Protein AF-A0A0F9GA62-F1 (afdb_monomer_lite)

Radius of gyration: 34.81 Å; chains: 1; bounding box: 95×41×97 Å

Secondary structure (DSSP, 8-state):
-HHHHHHHHHHH--S-EEEEEE-TTS-EEEEEE-GGGGGSS-------TTTTS--SHHHHHHHHHHHHHH-GGGGB-TTS-B-HHHHHHHHT-HHHHHHHHHHHHHHHHHHHHHHHHHTT---PPPTTS-HHHHHHHHHHHHTSTTGGGS-HHHHHHHHHHHHHHHHHHHHHHHHHHHHHHHHHHHHHHHHHHHHHHHTSS---------------------SS-SSSSS--

Structure (mmCIF, N/CA/C/O backbone):
data_AF-A0A0F9GA62-F1
#
_entry.id   AF-A0A0F9GA62-F1
#
loop_
_atom_site.group_PDB
_atom_site.id
_atom_site.type_symbol
_atom_site.label_atom_id
_atom_site.label_alt_id
_atom_site.label_comp_id
_atom_site.label_asym_id
_atom_site.label_entity_id
_atom_site.label_seq_id
_atom_site.pdbx_PDB_ins_code
_atom_site.Cartn_x
_atom_site.Cartn_y
_atom_site.Cartn_z
_atom_site.occupancy
_atom_site.B_iso_or_equiv
_atom_site.auth_seq_id
_atom_site.auth_comp_id
_atom_site.auth_asym_id
_atom_site.auth_atom_id
_atom_site.pdbx_PDB_model_num
ATOM 1 N N . MET A 1 1 ? 14.637 -0.187 -44.058 1.00 55.09 1 MET A N 1
ATOM 2 C CA . MET A 1 1 ? 15.156 -0.672 -42.756 1.00 55.09 1 MET A CA 1
ATOM 3 C C . MET A 1 1 ? 14.456 -1.964 -42.326 1.00 55.09 1 MET A C 1
ATOM 5 O O . MET A 1 1 ? 15.154 -2.907 -41.985 1.00 55.09 1 MET A O 1
ATOM 9 N N . GLN A 1 2 ? 13.126 -2.056 -42.463 1.00 52.62 2 GLN A N 1
ATOM 10 C CA . GLN A 1 2 ? 12.312 -3.247 -42.155 1.00 52.62 2 GLN A CA 1
ATOM 11 C C . GLN A 1 2 ? 12.779 -4.549 -42.841 1.00 52.62 2 GLN A C 1
ATOM 13 O O . GLN A 1 2 ? 12.878 -5.572 -42.173 1.00 52.62 2 GLN A O 1
ATOM 18 N N . GLN A 1 3 ? 13.182 -4.505 -44.120 1.00 61.16 3 GLN A N 1
ATOM 19 C CA . GLN A 1 3 ? 13.661 -5.701 -44.835 1.00 61.16 3 GLN A CA 1
ATOM 20 C C . GLN A 1 3 ? 14.866 -6.374 -44.151 1.00 61.16 3 GLN A C 1
ATOM 22 O O . GLN A 1 3 ? 14.889 -7.585 -43.978 1.00 61.16 3 GLN A O 1
ATOM 27 N N . LYS A 1 4 ? 15.826 -5.579 -43.654 1.00 68.75 4 LYS A N 1
ATOM 28 C CA . LYS A 1 4 ? 17.032 -6.093 -42.981 1.00 68.75 4 LYS A CA 1
ATOM 29 C C . LYS A 1 4 ? 16.730 -6.754 -41.630 1.00 68.75 4 LYS A C 1
ATOM 31 O O . LYS A 1 4 ? 17.504 -7.596 -41.186 1.00 68.75 4 LYS A O 1
ATOM 36 N N . ILE A 1 5 ? 15.647 -6.349 -40.963 1.00 67.75 5 ILE A N 1
ATOM 37 C CA . ILE A 1 5 ? 15.215 -6.935 -39.686 1.00 67.75 5 ILE A CA 1
ATOM 38 C C . ILE A 1 5 ? 14.582 -8.304 -39.942 1.00 67.75 5 ILE A C 1
ATOM 40 O O . ILE A 1 5 ? 14.932 -9.266 -39.265 1.00 67.75 5 ILE A O 1
ATOM 44 N N . LEU A 1 6 ? 13.727 -8.407 -40.965 1.00 68.19 6 LEU A N 1
ATOM 45 C CA . LEU A 1 6 ? 13.125 -9.675 -41.388 1.00 68.19 6 LEU A CA 1
ATOM 46 C C . LEU A 1 6 ? 14.187 -10.679 -41.856 1.00 68.19 6 LEU A C 1
ATOM 48 O O . LEU A 1 6 ? 14.140 -11.846 -41.468 1.00 68.19 6 LEU A O 1
ATOM 52 N N . ASP A 1 7 ? 15.190 -10.214 -42.605 1.00 71.81 7 ASP A N 1
ATOM 53 C CA . ASP A 1 7 ? 16.295 -11.059 -43.069 1.00 71.81 7 ASP A CA 1
ATOM 54 C C . ASP A 1 7 ? 17.120 -11.620 -41.897 1.00 71.81 7 ASP A C 1
ATOM 56 O O . ASP A 1 7 ? 17.468 -12.801 -41.890 1.00 71.81 7 ASP A O 1
ATOM 60 N N . ARG A 1 8 ? 17.386 -10.803 -40.865 1.00 72.38 8 ARG A N 1
ATOM 61 C CA . ARG A 1 8 ? 18.078 -11.252 -39.644 1.00 72.38 8 ARG A CA 1
ATOM 62 C C . ARG A 1 8 ? 17.224 -12.198 -38.808 1.00 72.38 8 ARG A C 1
ATOM 64 O O . ARG A 1 8 ? 17.734 -13.215 -38.355 1.00 72.38 8 ARG A O 1
ATOM 71 N N . ALA A 1 9 ? 15.936 -11.910 -38.631 1.00 66.69 9 ALA A N 1
ATOM 72 C CA . ALA A 1 9 ? 15.033 -12.819 -37.929 1.00 66.69 9 ALA A CA 1
ATOM 73 C C . ALA A 1 9 ? 15.004 -14.199 -38.616 1.00 66.69 9 ALA A C 1
ATOM 75 O O . ALA A 1 9 ? 15.112 -15.230 -37.964 1.00 66.69 9 ALA A O 1
ATOM 76 N N . ASN A 1 10 ? 14.994 -14.242 -39.948 1.00 67.62 10 ASN A N 1
ATOM 77 C CA . ASN A 1 10 ? 15.067 -15.506 -40.677 1.00 67.62 10 ASN A CA 1
ATOM 78 C C . ASN A 1 10 ? 16.410 -16.246 -40.529 1.00 67.62 10 ASN A C 1
ATOM 80 O O . ASN A 1 10 ? 16.455 -17.465 -40.696 1.00 67.62 10 ASN A O 1
ATOM 84 N N . GLN A 1 11 ? 17.504 -15.529 -40.271 1.00 73.19 11 GLN A N 1
ATOM 85 C CA . GLN A 1 11 ? 18.819 -16.136 -40.086 1.00 73.19 11 GLN A CA 1
ATOM 86 C C . GLN A 1 11 ? 18.960 -16.817 -38.718 1.00 73.19 11 GLN A C 1
ATOM 88 O O . GLN A 1 11 ? 19.665 -17.815 -38.632 1.00 73.19 11 GLN A O 1
ATOM 93 N N . PHE A 1 12 ? 18.309 -16.293 -37.672 1.00 75.81 12 PHE A N 1
ATOM 94 C CA . PHE A 1 12 ? 18.556 -16.715 -36.285 1.00 75.81 12 PHE A CA 1
ATOM 95 C C . PHE A 1 12 ? 17.387 -17.443 -35.601 1.00 75.81 12 PHE A C 1
ATOM 97 O O . PHE A 1 12 ? 17.590 -18.024 -34.539 1.00 75.81 12 PHE A O 1
ATOM 104 N N . PHE A 1 13 ? 16.174 -17.434 -36.164 1.00 70.12 13 PHE A N 1
ATOM 105 C CA . PHE A 1 13 ? 15.044 -18.195 -35.615 1.00 70.12 13 PHE A CA 1
ATOM 106 C C . PHE A 1 13 ? 14.927 -19.569 -36.291 1.00 70.12 13 PHE A C 1
ATOM 108 O O . PHE A 1 13 ? 14.394 -19.686 -37.397 1.00 70.12 13 PHE A O 1
ATOM 115 N N . GLU A 1 14 ? 15.427 -20.606 -35.616 1.00 68.00 14 GLU A N 1
ATOM 116 C CA . GLU A 1 14 ? 15.367 -22.000 -36.086 1.00 68.00 14 GLU A CA 1
ATOM 117 C C . GLU A 1 14 ? 14.162 -22.773 -35.520 1.00 68.00 14 GLU A C 1
ATOM 119 O O . GLU A 1 14 ? 13.578 -23.588 -36.234 1.00 68.00 14 GLU A O 1
ATOM 124 N N . ASP A 1 15 ? 13.732 -22.451 -34.297 1.00 76.31 15 ASP A N 1
ATOM 125 C CA . ASP A 1 15 ? 12.678 -23.180 -33.583 1.00 76.31 15 ASP A CA 1
ATOM 126 C C . ASP A 1 15 ? 11.282 -22.553 -33.734 1.00 76.31 15 ASP A C 1
ATOM 128 O O . ASP A 1 15 ? 11.120 -21.328 -33.784 1.00 76.31 15 ASP A O 1
ATOM 132 N N . GLU A 1 16 ? 10.250 -23.403 -33.754 1.00 75.94 16 GLU A N 1
ATOM 133 C CA . GLU A 1 16 ? 8.849 -22.969 -33.702 1.00 75.94 16 GLU A CA 1
ATOM 134 C C . GLU A 1 16 ? 8.532 -22.378 -32.320 1.00 75.94 16 GLU A C 1
ATOM 136 O O . GLU A 1 16 ? 8.860 -22.966 -31.289 1.00 75.94 16 GLU A O 1
ATOM 141 N N . ARG A 1 17 ? 7.874 -21.213 -32.288 1.00 74.94 17 ARG A N 1
ATOM 142 C CA . ARG A 1 17 ? 7.457 -20.564 -31.037 1.00 74.94 17 ARG A CA 1
ATOM 143 C C . ARG A 1 17 ? 5.942 -20.467 -30.969 1.00 74.94 17 ARG A C 1
ATOM 145 O O . ARG A 1 17 ? 5.290 -20.099 -31.945 1.00 74.94 17 ARG A O 1
ATOM 152 N N . LEU A 1 18 ? 5.392 -20.794 -29.806 1.00 74.31 18 LEU A N 1
ATOM 153 C CA . LEU A 1 18 ? 3.994 -20.543 -29.481 1.00 74.31 18 LEU A CA 1
ATOM 154 C C . LEU A 1 18 ? 3.894 -19.131 -28.915 1.00 74.31 18 LEU A C 1
ATOM 156 O O . LEU A 1 18 ? 4.594 -18.805 -27.958 1.00 74.31 18 LEU A O 1
ATOM 160 N N . VAL A 1 19 ? 3.047 -18.303 -29.517 1.00 77.19 19 VAL A N 1
ATOM 161 C CA . VAL A 1 19 ? 2.721 -16.981 -28.984 1.00 77.19 19 VAL A CA 1
ATOM 162 C C . VAL A 1 19 ? 1.241 -16.993 -28.643 1.00 77.19 19 VAL A C 1
ATOM 164 O O . VAL A 1 19 ? 0.405 -17.281 -29.497 1.00 77.19 19 VAL A O 1
ATOM 167 N N . SER A 1 20 ? 0.931 -16.717 -27.381 1.00 73.94 20 SER A N 1
ATOM 168 C CA . SER A 1 20 ? -0.433 -16.489 -26.918 1.00 73.94 20 SER A CA 1
ATOM 169 C C . SER A 1 20 ? -0.631 -15.000 -26.697 1.00 73.94 20 SER A C 1
ATOM 171 O O . SER A 1 20 ? 0.191 -14.368 -26.030 1.00 73.94 20 SER A O 1
ATOM 173 N N . PHE A 1 21 ? -1.721 -14.453 -27.206 1.00 80.94 21 PHE A N 1
ATOM 174 C CA . PHE A 1 21 ? -2.145 -13.096 -26.897 1.00 80.94 21 PHE A CA 1
ATOM 175 C C . PHE A 1 21 ? -3.620 -13.108 -26.514 1.00 80.94 21 PHE A C 1
ATOM 177 O O . PHE A 1 21 ? -4.388 -13.981 -26.914 1.00 80.94 21 PHE A O 1
ATOM 184 N N . ILE A 1 22 ? -3.987 -12.153 -25.672 1.00 78.56 22 ILE A N 1
ATOM 185 C CA . ILE A 1 22 ? -5.362 -11.955 -25.235 1.00 78.56 22 ILE A CA 1
ATOM 186 C C . ILE A 1 22 ? -5.935 -10.870 -26.143 1.00 78.56 22 ILE A C 1
ATOM 188 O O . ILE A 1 22 ? -5.422 -9.749 -26.160 1.00 78.56 22 ILE A O 1
ATOM 192 N N . GLY A 1 23 ? -6.929 -11.233 -26.954 1.00 79.00 23 GLY A N 1
ATOM 193 C CA . GLY A 1 23 ? -7.595 -10.307 -27.869 1.00 79.00 23 GLY A CA 1
ATOM 194 C C . GLY A 1 23 ? -8.460 -9.273 -27.139 1.00 79.00 23 GLY A C 1
ATOM 195 O O . GLY A 1 23 ? -8.685 -9.358 -25.934 1.00 79.00 23 GLY A O 1
ATOM 196 N N . GLU A 1 24 ? -8.997 -8.302 -27.881 1.00 71.25 24 GLU A N 1
ATOM 197 C CA . GLU A 1 24 ? -9.865 -7.232 -27.348 1.00 71.25 24 GLU A CA 1
ATOM 198 C C . GLU A 1 24 ? -11.155 -7.776 -26.696 1.00 71.25 24 GLU A C 1
ATOM 200 O O . GLU A 1 24 ? -11.724 -7.156 -25.802 1.00 71.25 24 GLU A O 1
ATOM 205 N N . THR A 1 25 ? -11.583 -8.978 -27.089 1.00 77.75 25 THR A N 1
ATOM 206 C CA . THR A 1 25 ? -12.715 -9.721 -26.509 1.00 77.75 25 THR A CA 1
ATOM 207 C C . THR A 1 25 ? -12.334 -10.583 -25.302 1.00 77.75 25 THR A C 1
ATOM 209 O O . THR A 1 25 ? -13.176 -11.317 -24.788 1.00 77.75 25 THR A O 1
ATOM 212 N N . ASN A 1 26 ? -11.087 -10.498 -24.829 1.00 77.31 26 ASN A N 1
ATOM 213 C CA . ASN A 1 26 ? -10.528 -11.335 -23.767 1.00 77.31 26 ASN A CA 1
ATOM 214 C C . ASN A 1 26 ? -10.475 -12.839 -24.118 1.00 77.31 26 ASN A C 1
ATOM 216 O O . ASN A 1 26 ? -10.351 -13.691 -23.238 1.00 77.31 26 ASN A O 1
ATOM 220 N N . GLU A 1 27 ? -10.569 -13.177 -25.407 1.00 77.50 27 GLU A N 1
ATOM 221 C CA . GLU A 1 27 ? -10.380 -14.540 -25.897 1.00 77.50 27 GLU A CA 1
ATOM 222 C C . GLU A 1 27 ? -8.881 -14.838 -26.045 1.00 77.50 27 GLU A C 1
ATOM 224 O O . GLU A 1 27 ? -8.105 -14.017 -26.545 1.00 77.50 27 GLU A O 1
ATOM 229 N N . LEU A 1 28 ? -8.465 -16.014 -25.566 1.00 68.56 28 LEU A N 1
ATOM 230 C CA . LEU A 1 28 ? -7.084 -16.471 -25.669 1.00 68.56 28 LEU A CA 1
ATOM 231 C C . LEU A 1 28 ? -6.842 -17.018 -27.078 1.00 68.56 28 LEU A C 1
ATOM 233 O O . LEU A 1 28 ? -7.281 -18.121 -27.410 1.00 68.56 28 LEU A O 1
ATOM 237 N N . GLU A 1 29 ? -6.099 -16.271 -27.884 1.00 77.12 29 GLU A N 1
ATOM 238 C CA . GLU A 1 29 ? -5.670 -16.712 -29.205 1.00 77.12 29 GLU A CA 1
ATOM 239 C C . GLU A 1 29 ? -4.246 -17.267 -29.122 1.00 77.12 29 GLU A C 1
ATOM 241 O O . GLU A 1 29 ? -3.319 -16.615 -28.634 1.00 77.12 29 GLU A O 1
ATOM 246 N N . ILE A 1 30 ? -4.069 -18.509 -29.582 1.00 80.75 30 ILE A N 1
ATOM 247 C CA . ILE A 1 30 ? -2.768 -19.182 -29.628 1.00 80.75 30 ILE A CA 1
ATOM 248 C C . ILE A 1 30 ? -2.381 -19.341 -31.092 1.00 80.75 30 ILE A C 1
ATOM 250 O O . ILE A 1 30 ? -2.995 -20.122 -31.822 1.00 80.75 30 ILE A O 1
ATOM 254 N N . GLU A 1 31 ? -1.331 -18.641 -31.517 1.00 78.38 31 GLU A N 1
ATOM 255 C CA . GLU A 1 31 ? -0.785 -18.795 -32.860 1.00 78.38 31 GLU A CA 1
ATOM 256 C C . GLU A 1 31 ? 0.588 -19.478 -32.825 1.00 78.38 31 GLU A C 1
ATOM 258 O O . GLU A 1 31 ? 1.502 -19.105 -32.085 1.00 78.38 31 GLU A O 1
ATOM 263 N N . VAL A 1 32 ? 0.741 -20.505 -33.668 1.00 77.00 32 VAL A N 1
ATOM 264 C CA . VAL A 1 32 ? 2.032 -21.159 -33.898 1.00 77.00 32 VAL A CA 1
ATOM 265 C C . VAL A 1 32 ? 2.824 -20.336 -34.905 1.00 77.00 32 VAL A C 1
ATOM 267 O O . VAL A 1 32 ? 2.475 -20.257 -36.092 1.00 77.00 32 VAL A O 1
ATOM 270 N N . PHE A 1 33 ? 3.921 -19.753 -34.440 1.00 72.38 33 PHE A N 1
ATOM 271 C CA . PHE A 1 33 ? 4.816 -18.965 -35.265 1.00 72.38 33 PHE A CA 1
ATOM 272 C C . PHE A 1 33 ? 5.815 -19.885 -35.977 1.00 72.38 33 PHE A C 1
ATOM 274 O O . PHE A 1 33 ? 6.754 -20.404 -35.371 1.00 72.38 33 PHE A O 1
ATOM 281 N N . LYS A 1 34 ? 5.598 -20.105 -37.282 1.00 71.50 34 LYS A N 1
ATOM 282 C CA . LYS A 1 34 ? 6.489 -20.895 -38.150 1.00 71.50 34 LYS A CA 1
ATOM 283 C C . LYS A 1 34 ? 7.287 -19.992 -39.087 1.00 71.50 34 LYS A C 1
ATOM 285 O O . LYS A 1 34 ? 6.730 -19.068 -39.680 1.00 71.50 34 LYS A O 1
ATOM 290 N N . ARG A 1 35 ? 8.555 -20.345 -39.329 1.00 65.94 35 ARG A N 1
ATOM 291 C CA . ARG A 1 35 ? 9.503 -19.633 -40.214 1.00 65.94 35 ARG A CA 1
ATOM 292 C C . ARG A 1 35 ? 8.918 -19.236 -41.579 1.00 65.94 35 ARG A C 1
ATOM 294 O O . ARG A 1 35 ? 9.149 -18.131 -42.056 1.00 65.94 35 ARG A O 1
ATOM 301 N N . GLY A 1 36 ? 8.117 -20.108 -42.196 1.00 64.00 36 GLY A N 1
ATOM 302 C CA . GLY A 1 36 ? 7.519 -19.864 -43.517 1.00 64.00 36 GLY A CA 1
ATOM 303 C C . GLY A 1 36 ? 6.422 -18.790 -43.557 1.00 64.00 36 GLY A C 1
ATOM 304 O O . GLY A 1 36 ? 6.143 -18.257 -44.630 1.00 64.00 36 GLY A O 1
ATOM 305 N N . LYS A 1 37 ? 5.808 -18.436 -42.417 1.00 62.59 37 LYS A N 1
ATOM 306 C CA . LYS A 1 37 ? 4.756 -17.403 -42.360 1.00 62.59 37 LYS A CA 1
ATOM 307 C C . LYS A 1 37 ? 5.311 -15.973 -42.412 1.00 62.59 37 LYS A C 1
ATOM 309 O O . LYS A 1 37 ? 4.599 -15.081 -42.863 1.00 62.59 37 LYS A O 1
ATOM 314 N N . LEU A 1 38 ? 6.583 -15.764 -42.047 1.00 61.31 38 LEU A N 1
ATOM 315 C CA . LEU A 1 38 ? 7.251 -14.450 -42.074 1.00 61.31 38 LEU A CA 1
ATOM 316 C C . LEU A 1 38 ? 7.269 -13.804 -43.472 1.00 61.31 38 LEU A C 1
ATOM 318 O O . LEU A 1 38 ? 7.256 -12.583 -43.595 1.00 61.31 38 LEU A O 1
ATOM 322 N N . PHE A 1 39 ? 7.273 -14.622 -44.527 1.00 56.38 39 PHE A N 1
ATOM 323 C CA . PHE A 1 39 ? 7.465 -14.186 -45.913 1.00 56.38 39 PHE A CA 1
ATOM 324 C C . PHE A 1 39 ? 6.170 -13.986 -46.705 1.00 56.38 39 PHE A C 1
ATOM 326 O O . PHE A 1 39 ? 6.224 -13.576 -47.862 1.00 56.38 39 PHE A O 1
ATOM 333 N N . GLN A 1 40 ? 4.992 -14.221 -46.117 1.00 59.25 40 GLN A N 1
ATOM 334 C CA . GLN A 1 40 ? 3.714 -14.092 -46.834 1.00 59.25 40 GLN A CA 1
ATOM 335 C C . GLN A 1 40 ? 3.254 -12.637 -47.036 1.00 59.25 40 GLN A C 1
ATOM 337 O O . GLN A 1 40 ? 2.063 -12.398 -47.201 1.00 59.25 40 GLN A O 1
ATOM 342 N N . ASN A 1 41 ? 4.170 -11.660 -47.020 1.00 54.41 41 ASN A N 1
ATOM 343 C CA . ASN A 1 41 ? 3.904 -10.235 -47.266 1.00 54.41 41 ASN A CA 1
ATOM 344 C C . ASN A 1 41 ? 2.747 -9.645 -46.424 1.00 54.41 41 ASN A C 1
ATOM 346 O O . ASN A 1 41 ? 2.097 -8.685 -46.827 1.00 54.41 41 ASN A O 1
ATOM 350 N N . ARG A 1 42 ? 2.466 -10.259 -45.268 1.00 56.44 42 ARG A N 1
ATOM 351 C CA . ARG A 1 42 ? 1.378 -9.907 -44.340 1.00 56.44 42 ARG A CA 1
ATOM 352 C C . ARG A 1 42 ? 1.890 -9.364 -43.007 1.00 56.44 42 ARG A C 1
ATOM 354 O O . ARG A 1 42 ? 1.097 -9.112 -42.109 1.00 56.44 42 ARG A O 1
ATOM 361 N N . LEU A 1 43 ? 3.205 -9.211 -42.860 1.00 58.91 43 LEU A N 1
ATOM 362 C CA . LEU A 1 43 ? 3.811 -8.762 -41.614 1.00 58.91 43 LEU A CA 1
ATOM 363 C C . LEU A 1 43 ? 4.002 -7.246 -41.663 1.00 58.91 43 LEU A C 1
ATOM 365 O O . LEU A 1 43 ? 4.985 -6.740 -42.202 1.00 58.91 43 LEU A O 1
ATOM 369 N N . ASN A 1 44 ? 3.028 -6.521 -41.118 1.00 61.66 44 ASN A N 1
ATOM 370 C CA . ASN A 1 44 ? 3.156 -5.088 -40.900 1.00 61.66 44 ASN A CA 1
ATOM 371 C C . ASN A 1 44 ? 4.028 -4.866 -39.663 1.00 61.66 44 ASN A C 1
ATOM 373 O O . ASN A 1 44 ? 3.590 -5.055 -38.532 1.00 61.66 44 ASN A O 1
ATOM 377 N N . VAL A 1 45 ? 5.287 -4.488 -39.882 1.00 64.75 45 VAL A N 1
ATOM 378 C CA . VAL A 1 45 ? 6.187 -4.089 -38.797 1.00 64.75 45 VAL A CA 1
ATOM 379 C C . VAL A 1 45 ? 5.883 -2.639 -38.437 1.00 64.75 45 VAL A C 1
ATOM 381 O O . VAL A 1 45 ? 6.363 -1.715 -39.101 1.00 64.75 45 VAL A O 1
ATOM 384 N N . TYR A 1 46 ? 5.097 -2.443 -37.384 1.00 65.62 46 TYR A N 1
ATOM 385 C CA . TYR A 1 46 ? 4.927 -1.136 -36.763 1.00 65.62 46 TYR A CA 1
ATOM 386 C C . TYR A 1 46 ? 6.105 -0.889 -35.824 1.00 65.62 46 TYR A C 1
ATOM 388 O O . TYR A 1 46 ? 6.320 -1.620 -34.860 1.00 65.62 46 TYR A O 1
ATOM 396 N N . VAL A 1 47 ? 6.909 0.127 -36.131 1.00 66.62 47 VAL A N 1
ATOM 397 C CA . VAL A 1 47 ? 7.927 0.601 -35.193 1.00 66.62 47 VAL A CA 1
ATOM 398 C C . VAL A 1 47 ? 7.209 1.515 -34.213 1.00 66.62 47 VAL A C 1
ATOM 400 O O . VAL A 1 47 ? 6.778 2.601 -34.587 1.00 66.62 47 VAL A O 1
ATOM 403 N N . HIS A 1 48 ? 7.046 1.061 -32.976 1.00 67.69 48 HIS A N 1
ATOM 404 C CA . HIS A 1 48 ? 6.557 1.920 -31.906 1.00 67.69 48 HIS A CA 1
ATOM 405 C C . HIS A 1 48 ? 7.649 2.933 -31.547 1.00 67.69 48 HIS A C 1
ATOM 407 O O . HIS A 1 48 ? 8.812 2.557 -31.393 1.00 67.69 48 HIS A O 1
ATOM 413 N N . GLU A 1 49 ? 7.282 4.205 -31.383 1.00 63.81 49 GLU A N 1
ATOM 414 C CA . GLU A 1 49 ? 8.216 5.313 -31.107 1.00 63.81 49 GLU A CA 1
ATOM 415 C C . GLU A 1 49 ? 8.987 5.173 -29.771 1.00 63.81 49 GLU A C 1
ATOM 417 O O . GLU A 1 49 ? 9.901 5.944 -29.508 1.00 63.81 49 GLU A O 1
ATOM 422 N N . GLY A 1 50 ? 8.702 4.146 -28.958 1.00 59.59 50 GLY A N 1
ATOM 423 C CA . GLY A 1 50 ? 9.475 3.771 -27.764 1.00 59.59 50 GLY A CA 1
ATOM 424 C C . GLY A 1 50 ? 10.485 2.628 -27.957 1.00 59.59 50 GLY A C 1
ATOM 425 O O . GLY A 1 50 ? 11.256 2.338 -27.051 1.00 59.59 50 GLY A O 1
ATOM 426 N N . SER A 1 51 ? 10.525 1.971 -29.123 1.00 57.28 51 SER A N 1
ATOM 427 C CA . SER A 1 51 ? 11.390 0.797 -29.362 1.00 57.28 51 SER A CA 1
ATOM 428 C C . SER A 1 51 ? 12.876 1.141 -29.547 1.00 57.28 51 SER A C 1
ATOM 430 O O . SER A 1 51 ? 13.704 0.238 -29.665 1.00 57.28 51 SER A O 1
ATOM 432 N N . SER A 1 52 ? 13.222 2.428 -29.617 1.00 68.69 52 SER A N 1
ATOM 433 C CA . SER A 1 52 ? 14.605 2.915 -29.639 1.00 68.69 52 SER A CA 1
ATOM 434 C C . SER A 1 52 ? 15.169 3.180 -28.246 1.00 68.69 52 SER A C 1
ATOM 436 O O . SER A 1 52 ? 16.310 3.632 -28.143 1.00 68.69 52 SER A O 1
ATOM 438 N N . LEU A 1 53 ? 14.381 2.958 -27.188 1.00 74.62 53 LEU A N 1
ATOM 439 C CA . LEU A 1 53 ? 14.888 3.109 -25.836 1.00 74.62 53 LEU A CA 1
ATOM 440 C C . LEU A 1 53 ? 15.965 2.046 -25.575 1.00 74.62 53 LEU A C 1
ATOM 442 O O . LEU A 1 53 ? 15.785 0.877 -25.927 1.00 74.62 53 LEU A O 1
ATOM 446 N N . PRO A 1 54 ? 17.119 2.451 -25.032 1.00 70.56 54 PRO A N 1
ATOM 447 C CA . PRO A 1 54 ? 18.207 1.529 -24.777 1.00 70.56 54 PRO A CA 1
ATOM 448 C C . PRO A 1 54 ? 17.832 0.575 -23.636 1.00 70.56 54 PRO A C 1
ATOM 450 O O . PRO A 1 54 ? 17.630 0.994 -22.508 1.00 70.56 54 PRO A O 1
ATOM 453 N N . ASP A 1 55 ? 17.799 -0.723 -23.931 1.00 74.38 55 ASP A N 1
ATOM 454 C CA . ASP A 1 55 ? 17.380 -1.782 -22.994 1.00 74.38 55 ASP A CA 1
ATOM 455 C C . ASP A 1 55 ? 18.462 -2.152 -21.953 1.00 74.38 55 ASP A C 1
ATOM 457 O O . ASP A 1 55 ? 18.334 -3.095 -21.175 1.00 74.38 55 ASP A O 1
ATOM 461 N N . SER A 1 56 ? 19.595 -1.441 -21.946 1.00 82.88 56 SER A N 1
ATOM 462 C CA . SER A 1 56 ? 20.669 -1.712 -20.993 1.00 82.88 56 SER A CA 1
ATOM 463 C C . SER A 1 56 ? 20.402 -1.017 -19.661 1.00 82.88 56 SER A C 1
ATOM 465 O O . SER A 1 56 ? 19.992 0.141 -19.612 1.00 82.88 56 SER A O 1
ATOM 467 N N . ASN A 1 57 ? 20.714 -1.702 -18.558 1.00 77.00 57 ASN A N 1
ATOM 468 C CA . ASN A 1 57 ? 20.541 -1.151 -17.210 1.00 77.00 57 ASN A CA 1
ATOM 469 C C . ASN A 1 57 ? 21.274 0.198 -17.046 1.00 77.00 57 ASN A C 1
ATOM 471 O O . ASN A 1 57 ? 20.702 1.171 -16.565 1.00 77.00 57 ASN A O 1
ATOM 475 N N . ALA A 1 58 ? 22.499 0.303 -17.572 1.00 80.25 58 ALA A N 1
ATOM 476 C CA . ALA A 1 58 ? 23.272 1.544 -17.545 1.00 80.25 58 ALA A CA 1
ATOM 477 C C . ALA A 1 58 ? 22.579 2.708 -18.277 1.00 80.25 58 ALA A C 1
ATOM 479 O O . ALA A 1 58 ? 22.623 3.846 -17.812 1.00 80.25 58 ALA A O 1
ATOM 480 N N . ALA A 1 59 ? 21.925 2.440 -19.408 1.00 83.25 59 ALA A N 1
ATOM 481 C CA . ALA A 1 59 ? 21.221 3.478 -20.146 1.00 83.25 59 ALA A CA 1
ATOM 482 C C . ALA A 1 59 ? 19.884 3.853 -19.489 1.00 83.25 59 ALA A C 1
ATOM 484 O O . ALA A 1 59 ? 19.539 5.033 -19.465 1.00 83.25 59 ALA A O 1
ATOM 485 N N . ASN A 1 60 ? 19.194 2.890 -18.869 1.00 82.69 60 ASN A N 1
ATOM 486 C CA . ASN A 1 60 ? 18.025 3.154 -18.026 1.00 82.69 60 ASN A CA 1
ATOM 487 C C . ASN A 1 60 ? 18.386 4.028 -16.812 1.00 82.69 60 ASN A C 1
ATOM 489 O O . ASN A 1 60 ? 17.652 4.959 -16.488 1.00 82.69 60 ASN A O 1
ATOM 493 N N . MET A 1 61 ? 19.544 3.795 -16.181 1.00 84.38 61 MET A N 1
ATOM 494 C CA . MET A 1 61 ? 20.050 4.654 -15.103 1.00 84.38 61 MET A CA 1
ATOM 495 C C . MET A 1 61 ? 20.323 6.079 -15.583 1.00 84.38 61 MET A C 1
ATOM 497 O O . MET A 1 61 ? 19.935 7.032 -14.910 1.00 84.38 61 MET A O 1
ATOM 501 N N . GLN A 1 62 ? 20.960 6.240 -16.745 1.00 87.69 62 GLN A N 1
ATOM 502 C CA . GLN A 1 62 ? 21.222 7.568 -17.298 1.00 87.69 62 GLN A CA 1
ATOM 503 C C . GLN A 1 62 ? 19.918 8.305 -17.623 1.00 87.69 62 GLN A C 1
ATOM 505 O O . GLN A 1 62 ? 19.745 9.450 -17.220 1.00 87.69 62 GLN A O 1
ATOM 510 N N . MET A 1 63 ? 18.972 7.621 -18.268 1.00 85.88 63 MET A N 1
ATOM 511 C CA . MET A 1 63 ? 17.652 8.169 -18.578 1.00 85.88 63 MET A CA 1
ATOM 512 C C . MET A 1 63 ? 16.894 8.577 -17.309 1.00 85.88 63 MET A C 1
ATOM 514 O O . MET A 1 63 ? 16.259 9.629 -17.276 1.00 85.88 63 MET A O 1
ATOM 518 N N . LEU A 1 64 ? 16.990 7.784 -16.238 1.00 85.12 64 LEU A N 1
ATOM 519 C CA . LEU A 1 64 ? 16.431 8.154 -14.943 1.00 85.12 64 LEU A CA 1
ATOM 520 C C . LEU A 1 64 ? 17.089 9.422 -14.383 1.00 85.12 64 LEU A C 1
ATOM 522 O O . LEU A 1 64 ? 16.369 10.298 -13.909 1.00 85.12 64 LEU A O 1
ATOM 526 N N . PHE A 1 65 ? 18.421 9.535 -14.412 1.00 89.12 65 PHE A N 1
ATOM 527 C CA . PHE A 1 65 ? 19.103 10.745 -13.944 1.00 89.12 65 PHE A CA 1
ATOM 528 C C . PHE A 1 65 ? 18.672 11.977 -14.739 1.00 89.12 65 PHE A C 1
ATOM 530 O O . 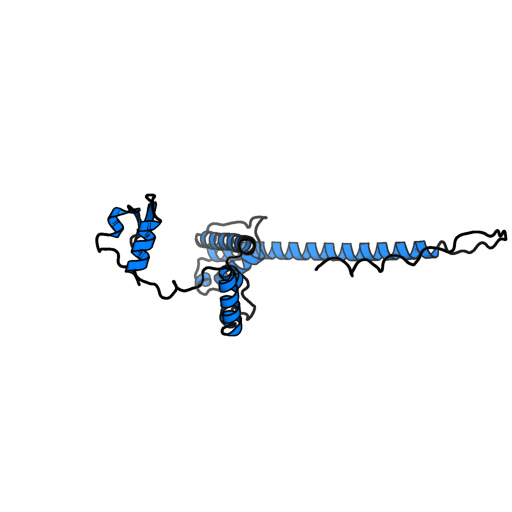PHE A 1 65 ? 18.387 13.013 -14.136 1.00 89.12 65 PHE A O 1
ATOM 537 N N . ASP A 1 66 ? 18.528 11.839 -16.056 1.00 89.50 66 ASP A N 1
ATOM 538 C CA . ASP A 1 66 ? 18.024 12.905 -16.916 1.00 89.50 66 ASP A CA 1
ATOM 539 C C . ASP A 1 66 ? 16.590 13.291 -16.502 1.00 89.50 66 ASP A C 1
ATOM 541 O O . ASP A 1 66 ? 16.283 14.469 -16.315 1.00 89.50 66 ASP A O 1
ATOM 545 N N . PHE A 1 67 ? 15.705 12.321 -16.247 1.00 87.88 67 PHE A N 1
ATOM 546 C CA . PHE A 1 67 ? 14.350 12.617 -15.775 1.00 87.88 67 PHE A CA 1
ATOM 547 C C . PHE A 1 67 ? 14.302 13.237 -14.378 1.00 87.88 67 PHE A C 1
ATOM 549 O O . PHE A 1 67 ? 13.497 14.137 -14.147 1.00 87.88 67 PHE A O 1
ATOM 556 N N . LEU A 1 68 ? 15.147 12.794 -13.449 1.00 85.81 68 LEU A N 1
ATOM 557 C CA . LEU A 1 68 ? 15.247 13.392 -12.118 1.00 85.81 68 LEU A CA 1
ATOM 558 C C . LEU A 1 68 ? 15.743 14.840 -12.195 1.00 85.81 68 LEU A C 1
ATOM 560 O O . LEU A 1 68 ? 15.317 15.674 -11.399 1.00 85.81 68 LEU A O 1
ATOM 564 N N . GLN A 1 69 ? 16.604 15.150 -13.166 1.00 90.44 69 GLN A N 1
ATOM 565 C CA . GLN A 1 69 ? 17.107 16.498 -13.394 1.00 90.44 69 GLN A CA 1
ATOM 566 C C . GLN A 1 69 ? 16.061 17.412 -14.050 1.00 90.44 69 GLN A C 1
ATOM 568 O O . GLN A 1 69 ? 15.889 18.551 -13.616 1.00 90.44 69 GLN A O 1
ATOM 573 N N . TYR A 1 70 ? 15.370 16.936 -15.090 1.00 92.31 70 TYR A N 1
ATOM 574 C CA . TYR A 1 70 ? 14.469 17.770 -15.895 1.00 92.31 70 TYR A CA 1
ATOM 575 C C . TYR A 1 70 ? 13.016 17.770 -15.423 1.00 92.31 70 TYR A C 1
ATOM 577 O O . TYR A 1 70 ? 12.303 18.743 -15.663 1.00 92.31 70 TYR A O 1
ATOM 585 N N . ALA A 1 71 ? 12.567 16.703 -14.767 1.00 89.50 71 ALA A N 1
ATOM 586 C CA . ALA A 1 71 ? 11.181 16.519 -14.353 1.00 89.50 71 ALA A CA 1
ATOM 587 C C . ALA A 1 71 ? 11.069 15.868 -12.955 1.00 89.50 71 ALA A C 1
ATOM 589 O O . ALA A 1 71 ? 10.390 14.847 -12.789 1.00 89.50 71 ALA A O 1
ATOM 590 N N . PRO A 1 72 ? 11.679 16.475 -11.915 1.00 86.06 72 PRO A N 1
ATOM 591 C CA . PRO A 1 72 ? 11.676 15.930 -10.556 1.00 86.06 72 PRO A CA 1
ATOM 592 C C . PRO A 1 72 ? 10.263 15.752 -9.983 1.00 86.06 72 PRO A C 1
ATOM 594 O O . PRO A 1 72 ? 10.024 14.823 -9.216 1.00 86.06 72 PRO A O 1
ATOM 597 N N . TRP A 1 73 ? 9.302 16.584 -10.403 1.00 86.12 73 TRP A N 1
ATOM 598 C CA . TRP A 1 73 ? 7.903 16.511 -9.964 1.00 86.12 73 TRP A CA 1
ATOM 599 C C . TRP A 1 73 ? 7.206 15.191 -10.329 1.00 86.12 73 TRP A C 1
ATOM 601 O O . TRP A 1 73 ? 6.231 14.825 -9.681 1.00 86.12 73 TRP A O 1
ATOM 611 N N . MET A 1 74 ? 7.685 14.447 -11.335 1.00 84.81 74 MET A N 1
ATOM 612 C CA . MET A 1 74 ? 7.093 13.151 -11.710 1.00 84.81 74 MET A CA 1
ATOM 613 C C . MET A 1 74 ? 7.389 12.045 -10.691 1.00 84.81 74 MET A C 1
ATOM 615 O O . MET A 1 74 ? 6.634 11.073 -10.587 1.00 84.81 74 MET A O 1
ATOM 619 N N . PHE A 1 75 ? 8.469 12.207 -9.927 1.00 86.38 75 PHE A N 1
ATOM 620 C CA . PHE A 1 75 ? 8.900 11.289 -8.875 1.00 86.38 75 PHE A CA 1
ATOM 621 C C . PHE A 1 75 ? 8.628 11.864 -7.492 1.00 86.38 75 PHE A C 1
ATOM 623 O O . PHE A 1 75 ? 9.295 11.486 -6.538 1.00 86.38 75 PHE A O 1
ATOM 630 N N . MET A 1 76 ? 7.683 12.792 -7.370 1.00 84.50 76 MET A N 1
ATOM 631 C CA . MET A 1 76 ? 7.239 13.301 -6.081 1.00 84.50 76 MET A CA 1
ATOM 632 C C . MET A 1 76 ? 5.848 12.763 -5.764 1.00 84.50 76 MET A C 1
ATOM 634 O O . MET A 1 76 ? 4.999 12.613 -6.647 1.00 84.50 76 MET A O 1
ATOM 638 N N . THR A 1 77 ? 5.615 12.460 -4.493 1.00 81.88 77 THR A N 1
ATOM 639 C CA . THR A 1 77 ? 4.275 12.218 -3.972 1.00 81.88 77 THR A CA 1
ATOM 640 C C . THR A 1 77 ? 3.506 13.545 -3.911 1.00 81.88 77 THR A C 1
ATOM 642 O O . THR A 1 77 ? 4.124 14.616 -3.951 1.00 81.88 77 THR A O 1
ATOM 645 N N . PRO A 1 78 ? 2.165 13.524 -3.800 1.00 74.50 78 PRO A N 1
ATOM 646 C CA . PRO A 1 78 ? 1.367 14.740 -3.610 1.00 74.50 78 PRO A CA 1
ATOM 647 C C . PRO A 1 78 ? 1.814 15.596 -2.411 1.00 74.50 78 PRO A C 1
ATOM 649 O O . PRO A 1 78 ? 1.598 16.803 -2.391 1.00 74.50 78 PRO A O 1
ATOM 652 N N . GLU A 1 79 ? 2.478 14.979 -1.434 1.00 81.00 79 GLU A N 1
ATOM 653 C CA . GLU A 1 79 ? 3.031 15.603 -0.230 1.00 81.00 79 GLU A CA 1
ATOM 654 C C . GLU A 1 79 ? 4.442 16.191 -0.439 1.00 81.00 79 GLU A C 1
ATOM 656 O O . GLU A 1 79 ? 5.021 16.752 0.489 1.00 81.00 79 GLU A O 1
ATOM 661 N N . GLY A 1 80 ? 5.010 16.073 -1.645 1.00 81.19 80 GLY A N 1
ATOM 662 C CA . GLY A 1 80 ? 6.317 16.629 -2.012 1.00 81.19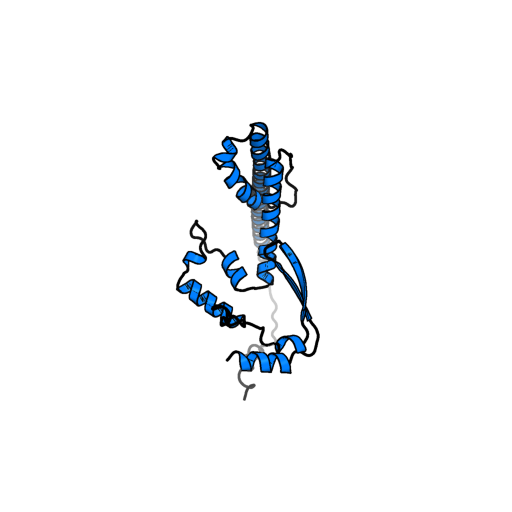 80 GLY A CA 1
ATOM 663 C C . GLY A 1 80 ? 7.523 15.764 -1.629 1.00 81.19 80 GLY A C 1
ATOM 664 O O . GLY A 1 80 ? 8.662 16.209 -1.774 1.00 81.19 80 GLY A O 1
ATOM 665 N N . ALA A 1 81 ? 7.309 14.534 -1.157 1.00 79.88 81 ALA A N 1
ATOM 666 C CA . ALA A 1 81 ? 8.389 13.594 -0.864 1.00 79.88 81 ALA A CA 1
ATOM 667 C C . ALA A 1 81 ? 8.792 12.799 -2.124 1.00 79.88 81 ALA A C 1
ATOM 669 O O . ALA A 1 81 ? 7.939 12.538 -2.967 1.00 79.88 81 ALA A O 1
ATOM 670 N N . PRO A 1 82 ? 10.055 12.361 -2.275 1.00 80.50 82 PRO A N 1
ATOM 671 C CA . PRO A 1 82 ? 10.453 11.497 -3.387 1.00 80.50 82 PRO A CA 1
ATOM 672 C C . PRO A 1 82 ? 9.737 10.132 -3.353 1.00 80.50 82 PRO A C 1
ATOM 674 O O . PRO A 1 82 ? 9.873 9.375 -2.390 1.00 80.50 82 PRO A O 1
ATOM 677 N N . ASP A 1 83 ? 9.022 9.790 -4.423 1.00 83.12 83 ASP A N 1
ATOM 678 C CA . ASP A 1 83 ? 8.387 8.494 -4.671 1.00 83.12 83 ASP A CA 1
ATOM 679 C C . ASP A 1 83 ? 9.453 7.473 -5.102 1.00 83.12 83 ASP A C 1
ATOM 681 O O . ASP A 1 83 ? 9.728 7.245 -6.286 1.00 83.12 83 ASP A O 1
ATOM 685 N N . ARG A 1 84 ? 10.092 6.871 -4.095 1.00 78.19 84 ARG A N 1
ATOM 686 C CA . ARG A 1 84 ? 11.142 5.857 -4.270 1.00 78.19 84 ARG A CA 1
ATOM 687 C C . ARG A 1 84 ? 10.640 4.628 -5.029 1.00 78.19 84 ARG A C 1
ATOM 689 O O . ARG A 1 84 ? 11.417 4.017 -5.756 1.00 78.19 84 ARG A O 1
ATOM 696 N N . SER A 1 85 ? 9.354 4.302 -4.911 1.00 75.94 85 SER A N 1
ATOM 697 C CA . SER A 1 85 ? 8.738 3.154 -5.574 1.00 75.94 85 SER A CA 1
ATOM 698 C C . SER A 1 85 ? 8.669 3.354 -7.088 1.00 75.94 85 SER A C 1
ATOM 700 O O . SER A 1 85 ? 8.975 2.435 -7.845 1.00 75.94 85 SER A O 1
ATOM 702 N N . ARG A 1 86 ? 8.340 4.565 -7.565 1.00 78.44 86 ARG A N 1
ATOM 703 C CA . ARG A 1 86 ? 8.415 4.888 -9.006 1.00 78.44 86 ARG A CA 1
ATOM 704 C C . ARG A 1 86 ? 9.832 4.795 -9.551 1.00 78.44 86 ARG A C 1
ATOM 706 O O . ARG A 1 86 ? 10.020 4.246 -10.632 1.00 78.44 86 ARG A O 1
ATOM 713 N N . VAL A 1 87 ? 10.808 5.314 -8.809 1.00 79.75 87 VAL A N 1
ATOM 714 C CA . VAL A 1 87 ? 12.221 5.285 -9.213 1.00 79.75 87 VAL A CA 1
ATOM 715 C C . VAL A 1 87 ? 12.733 3.845 -9.311 1.00 79.75 87 VAL A C 1
ATOM 717 O O . VAL A 1 87 ? 13.336 3.468 -10.312 1.00 79.75 87 VAL A O 1
ATOM 720 N N . ALA A 1 88 ? 12.440 3.024 -8.306 1.00 77.81 88 ALA A N 1
ATOM 721 C CA . ALA A 1 88 ? 12.834 1.621 -8.263 1.00 77.81 88 ALA A CA 1
ATOM 722 C C . ALA A 1 88 ? 12.193 0.782 -9.382 1.00 77.81 88 ALA A C 1
ATOM 724 O O . ALA A 1 88 ? 12.902 0.017 -10.038 1.00 77.81 88 ALA A O 1
ATOM 725 N N . ARG A 1 89 ? 10.896 0.984 -9.668 1.00 76.94 89 ARG A N 1
ATOM 726 C CA . ARG A 1 89 ? 10.214 0.330 -10.800 1.00 76.94 89 ARG A CA 1
ATOM 727 C C . ARG A 1 89 ? 10.863 0.667 -12.142 1.00 76.94 89 ARG A C 1
ATOM 729 O O . ARG A 1 89 ? 10.991 -0.212 -12.985 1.00 76.94 89 ARG A O 1
ATOM 736 N N . LEU A 1 90 ? 11.308 1.913 -12.332 1.00 76.88 90 LEU A N 1
ATOM 737 C CA . LEU A 1 90 ? 11.976 2.337 -13.568 1.00 76.88 90 LEU A CA 1
ATOM 738 C C . LEU A 1 90 ? 13.358 1.691 -13.751 1.00 76.88 90 LEU A C 1
ATOM 740 O O . LEU A 1 90 ? 13.779 1.447 -14.877 1.00 76.88 90 LEU A O 1
ATOM 744 N N . LEU A 1 91 ? 14.067 1.421 -12.652 1.00 76.31 91 LEU A N 1
ATOM 745 C CA . LEU A 1 91 ? 15.402 0.816 -12.682 1.00 76.31 91 LEU A CA 1
ATOM 746 C C . LEU A 1 91 ? 15.380 -0.713 -12.777 1.00 76.31 91 LEU A C 1
ATOM 748 O O . LEU A 1 91 ? 16.441 -1.313 -12.946 1.00 76.31 91 LEU A O 1
ATOM 752 N N . ASN A 1 92 ? 14.201 -1.337 -12.665 1.00 69.94 92 ASN A N 1
ATOM 753 C CA . ASN A 1 92 ? 14.015 -2.789 -12.682 1.00 69.94 92 ASN A CA 1
ATOM 754 C C . ASN A 1 92 ? 15.043 -3.531 -11.801 1.00 69.94 92 ASN A C 1
ATOM 756 O O . ASN A 1 92 ? 15.597 -4.556 -12.198 1.00 69.94 92 ASN A O 1
ATOM 760 N N . ILE A 1 93 ? 15.367 -2.969 -10.629 1.00 72.25 93 ILE A N 1
ATOM 761 C CA . ILE A 1 93 ? 16.338 -3.559 -9.703 1.00 72.25 93 ILE A CA 1
ATOM 762 C C . ILE A 1 93 ? 15.619 -4.686 -8.954 1.00 72.25 93 ILE A C 1
ATOM 764 O O . ILE A 1 93 ? 14.736 -4.386 -8.146 1.00 72.25 93 ILE A O 1
ATOM 768 N N . PRO A 1 94 ? 15.992 -5.964 -9.160 1.00 58.31 94 PRO A N 1
ATOM 769 C CA . PRO A 1 94 ? 15.245 -7.097 -8.611 1.00 58.31 94 PRO A CA 1
ATOM 770 C C . PRO A 1 94 ? 15.113 -7.046 -7.083 1.00 58.31 94 PRO A C 1
ATOM 772 O O . PRO A 1 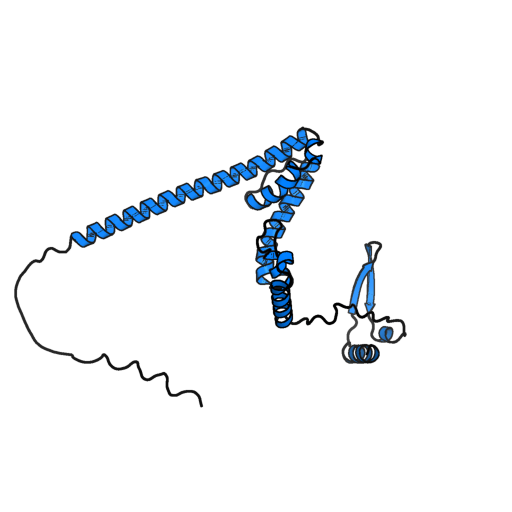94 ? 14.034 -7.264 -6.550 1.00 58.31 94 PRO A O 1
ATOM 775 N N . SER A 1 95 ? 16.173 -6.643 -6.379 1.00 57.00 95 SER A N 1
ATOM 776 C CA . SER A 1 95 ? 16.193 -6.575 -4.909 1.00 57.00 95 SER A CA 1
ATOM 777 C C . SER A 1 95 ? 15.369 -5.427 -4.316 1.00 57.00 95 SER A C 1
ATOM 779 O O . SER A 1 95 ? 15.039 -5.453 -3.138 1.00 57.00 95 SER A O 1
ATOM 781 N N . PHE A 1 96 ? 15.046 -4.400 -5.106 1.00 55.94 96 PHE A N 1
ATOM 782 C CA . PHE A 1 96 ? 14.134 -3.336 -4.673 1.00 55.94 96 PHE A CA 1
ATOM 783 C C . PHE A 1 96 ? 12.675 -3.711 -4.938 1.00 55.94 96 PHE A C 1
ATOM 785 O O . PHE A 1 96 ? 11.794 -3.229 -4.231 1.00 55.94 96 PHE A O 1
ATOM 792 N N . ASN A 1 97 ? 12.423 -4.576 -5.926 1.00 56.66 97 ASN A N 1
ATOM 793 C CA . ASN A 1 97 ? 11.090 -5.105 -6.180 1.00 56.66 97 ASN A CA 1
ATOM 794 C C . ASN A 1 97 ? 10.608 -5.991 -5.031 1.00 56.66 97 ASN A C 1
ATOM 796 O O . ASN A 1 97 ? 9.436 -5.901 -4.722 1.00 56.66 97 ASN A O 1
ATOM 800 N N . GLU A 1 98 ? 11.475 -6.756 -4.362 1.00 58.97 98 GLU A N 1
ATOM 801 C CA . GLU A 1 98 ? 11.083 -7.562 -3.188 1.00 58.97 98 GLU A CA 1
ATOM 802 C C . GLU A 1 98 ? 10.588 -6.676 -2.028 1.00 58.97 98 GLU A C 1
ATOM 804 O O . GLU A 1 98 ? 9.488 -6.865 -1.525 1.00 58.97 98 GLU A O 1
ATOM 809 N N . PHE A 1 99 ? 11.325 -5.615 -1.678 1.00 57.84 99 PHE A N 1
ATOM 810 C CA . PHE A 1 99 ? 10.889 -4.677 -0.629 1.00 57.84 99 PHE A CA 1
ATOM 811 C C . PHE A 1 99 ? 9.613 -3.898 -1.003 1.00 57.84 99 PHE A C 1
ATOM 813 O O . PHE A 1 99 ? 8.835 -3.501 -0.137 1.00 57.84 99 PHE A O 1
ATOM 820 N N . LEU A 1 100 ? 9.400 -3.634 -2.296 1.00 60.38 100 LEU A N 1
ATOM 821 C CA . LEU A 1 100 ? 8.164 -3.018 -2.782 1.00 60.38 100 LEU A CA 1
ATOM 822 C C . LEU A 1 100 ? 7.010 -4.017 -2.873 1.00 60.38 100 LEU A C 1
ATOM 824 O O . LEU A 1 100 ? 5.873 -3.613 -2.657 1.00 60.38 100 LEU A O 1
ATOM 828 N N . GLN A 1 101 ? 7.295 -5.290 -3.152 1.00 61.72 101 GLN A N 1
ATOM 829 C CA . GLN A 1 101 ? 6.317 -6.372 -3.177 1.00 61.72 101 GLN A CA 1
ATOM 830 C C . GLN A 1 101 ? 5.694 -6.560 -1.802 1.00 61.72 101 GLN A C 1
ATOM 832 O O . GLN A 1 101 ? 4.476 -6.595 -1.734 1.00 61.72 101 GLN A O 1
ATOM 837 N N . ASP A 1 102 ? 6.474 -6.542 -0.719 1.00 62.00 102 ASP A N 1
ATOM 838 C CA . ASP A 1 102 ? 5.925 -6.661 0.642 1.00 62.00 102 ASP A CA 1
ATOM 839 C C . ASP A 1 102 ? 4.913 -5.537 0.961 1.00 62.00 102 ASP A C 1
ATOM 841 O O . ASP A 1 102 ? 3.841 -5.771 1.535 1.00 62.00 102 ASP A O 1
ATOM 845 N N . GLN A 1 103 ? 5.206 -4.303 0.526 1.00 67.19 103 GLN A N 1
ATOM 846 C CA . GLN A 1 103 ? 4.270 -3.181 0.670 1.00 67.19 103 GLN A CA 1
ATOM 847 C C . GLN A 1 103 ? 3.065 -3.291 -0.268 1.00 67.19 103 GLN A C 1
ATOM 849 O O . GLN A 1 103 ? 1.957 -2.909 0.115 1.00 67.19 103 GLN A O 1
ATOM 854 N N . ASP A 1 104 ? 3.264 -3.790 -1.487 1.00 78.50 104 ASP A N 1
ATOM 855 C CA . ASP A 1 104 ? 2.193 -3.993 -2.459 1.00 78.50 104 ASP A CA 1
ATOM 856 C C . ASP A 1 104 ? 1.271 -5.154 -2.041 1.00 78.50 104 ASP A C 1
ATOM 858 O O . ASP A 1 104 ? 0.069 -5.076 -2.282 1.00 78.50 104 ASP A O 1
ATOM 862 N N . GLU A 1 105 ? 1.780 -6.198 -1.385 1.00 86.69 105 GLU A N 1
ATOM 863 C CA . GLU A 1 105 ? 1.004 -7.319 -0.840 1.00 86.69 105 GLU A CA 1
ATOM 864 C C . GLU A 1 105 ? 0.155 -6.879 0.355 1.00 86.69 105 GLU A C 1
ATOM 866 O O . GLU A 1 105 ? -1.059 -7.082 0.347 1.00 86.69 105 GLU A O 1
ATOM 871 N N . SER A 1 106 ? 0.755 -6.188 1.331 1.00 88.75 106 SER A N 1
ATOM 872 C CA . SER A 1 106 ? 0.020 -5.634 2.482 1.00 88.75 106 SER A CA 1
ATOM 873 C C . SER A 1 106 ? -1.054 -4.640 2.037 1.00 88.75 106 SER A C 1
ATOM 875 O O . SER A 1 106 ? -2.168 -4.605 2.556 1.00 88.75 106 SER A O 1
ATOM 877 N N . ARG A 1 107 ? -0.752 -3.834 1.015 1.00 90.50 107 ARG A N 1
ATOM 878 C CA . ARG A 1 107 ? -1.733 -2.925 0.426 1.00 90.50 107 ARG A CA 1
ATOM 879 C C . ARG A 1 107 ? -2.858 -3.673 -0.291 1.00 90.50 107 ARG A C 1
ATOM 881 O O . ARG A 1 107 ? -4.012 -3.287 -0.135 1.00 90.50 107 ARG A O 1
ATOM 888 N N . GLN A 1 108 ? -2.542 -4.705 -1.071 1.00 91.00 108 GLN A N 1
ATOM 889 C CA . GLN A 1 108 ? -3.548 -5.532 -1.742 1.00 91.00 108 GLN A CA 1
ATOM 890 C C . GLN A 1 108 ? -4.462 -6.234 -0.735 1.00 91.00 108 GLN A C 1
ATOM 892 O O . GLN A 1 108 ? -5.670 -6.284 -0.958 1.00 91.00 108 GLN A O 1
ATOM 897 N N . ALA A 1 109 ? -3.917 -6.714 0.386 1.00 95.25 109 ALA A N 1
ATOM 898 C CA . ALA A 1 109 ? -4.702 -7.270 1.483 1.00 95.25 109 ALA A CA 1
ATOM 899 C C . ALA A 1 109 ? -5.690 -6.234 2.043 1.00 95.25 109 ALA A C 1
ATOM 901 O O . ALA A 1 109 ? -6.888 -6.502 2.084 1.00 95.25 109 ALA A O 1
ATOM 902 N N . ALA A 1 110 ? -5.231 -5.018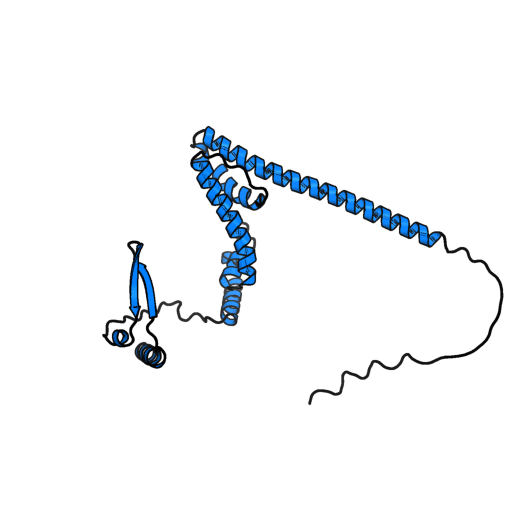 2.349 1.00 96.25 110 ALA A N 1
ATOM 903 C CA . ALA A 1 110 ? -6.106 -3.944 2.824 1.00 96.25 110 ALA A CA 1
ATOM 904 C C . ALA A 1 110 ? -7.178 -3.527 1.792 1.00 96.25 110 ALA A C 1
ATOM 906 O O . ALA A 1 110 ? -8.312 -3.195 2.141 1.00 96.25 110 ALA A O 1
ATOM 907 N N . GLU A 1 111 ? -6.845 -3.533 0.497 1.00 95.00 111 GLU A N 1
ATOM 908 C CA . GLU A 1 111 ? -7.804 -3.272 -0.585 1.00 95.00 111 GLU A CA 1
ATOM 909 C C . GLU A 1 111 ? -8.842 -4.402 -0.718 1.00 95.00 111 GLU A C 1
ATOM 911 O O . GLU A 1 111 ? -10.018 -4.126 -0.966 1.00 95.00 111 GLU A O 1
ATOM 916 N N . TRP A 1 112 ? -8.447 -5.656 -0.489 1.00 96.81 112 TRP A N 1
ATOM 917 C CA . TRP A 1 112 ? -9.364 -6.793 -0.416 1.00 96.81 112 TRP A CA 1
ATOM 918 C C . TRP A 1 112 ? -10.287 -6.711 0.808 1.00 96.81 112 TRP A C 1
ATOM 920 O O . TRP A 1 112 ? -11.497 -6.890 0.674 1.00 96.81 112 TRP A O 1
ATOM 930 N N . GLU A 1 113 ? -9.756 -6.360 1.980 1.00 97.56 113 GLU A N 1
ATOM 931 C CA . GLU A 1 113 ? -10.549 -6.135 3.195 1.00 97.56 113 GLU A CA 1
ATOM 932 C C . GLU A 1 113 ? -11.584 -5.030 2.994 1.00 97.56 113 GLU A C 1
ATOM 934 O O . GLU A 1 113 ? -12.739 -5.197 3.376 1.00 97.56 113 GLU A O 1
ATOM 939 N N . ASN A 1 114 ? -11.214 -3.933 2.324 1.00 97.62 114 ASN A N 1
ATOM 940 C CA . ASN A 1 114 ? -12.158 -2.875 1.970 1.00 97.62 114 ASN A CA 1
ATOM 941 C C . ASN A 1 114 ? -13.346 -3.410 1.165 1.00 97.62 114 ASN A C 1
ATOM 943 O O . ASN A 1 114 ? -14.479 -3.042 1.456 1.00 97.62 114 ASN A O 1
ATOM 947 N N . ALA A 1 115 ? -13.104 -4.268 0.170 1.00 97.19 115 ALA A N 1
ATOM 948 C CA . ALA A 1 115 ? -14.181 -4.864 -0.619 1.00 97.19 115 ALA A CA 1
ATOM 949 C C . ALA A 1 115 ? -15.086 -5.754 0.247 1.00 97.19 115 ALA A C 1
ATOM 951 O O . ALA A 1 115 ? -16.308 -5.668 0.171 1.00 97.19 115 ALA A O 1
ATOM 952 N N . GLN A 1 116 ? -14.489 -6.551 1.130 1.00 98.06 116 GLN A N 1
ATOM 953 C CA . GLN A 1 116 ? -15.228 -7.439 2.022 1.00 98.06 116 GLN A CA 1
ATOM 954 C C . GLN A 1 116 ? -16.080 -6.684 3.051 1.00 98.06 116 GLN A C 1
ATOM 956 O O . GLN A 1 116 ? -17.229 -7.065 3.286 1.00 98.06 116 GLN A O 1
ATOM 961 N N . LEU A 1 117 ? -15.537 -5.615 3.639 1.00 97.75 117 LEU A N 1
ATOM 962 C CA . LEU A 1 117 ? -16.270 -4.733 4.544 1.00 97.75 117 LEU A CA 1
ATOM 963 C C . LEU A 1 117 ? -17.398 -4.007 3.802 1.00 97.75 117 LEU A C 1
ATOM 965 O O . LEU A 1 117 ? -18.471 -3.812 4.370 1.00 97.75 117 LEU A O 1
ATOM 969 N N . ASP A 1 118 ? -17.193 -3.653 2.528 1.00 97.25 118 ASP A N 1
ATOM 970 C CA . ASP A 1 118 ? -18.227 -3.025 1.699 1.00 97.25 118 ASP A CA 1
ATOM 971 C C . ASP A 1 118 ? -19.413 -3.950 1.420 1.00 97.25 118 ASP A C 1
ATOM 973 O O . ASP A 1 118 ? -20.562 -3.505 1.418 1.00 97.25 118 ASP A O 1
ATOM 977 N N . ASP A 1 119 ? -19.131 -5.243 1.264 1.00 97.56 119 ASP A N 1
ATOM 978 C CA . ASP A 1 119 ? -20.127 -6.306 1.135 1.00 97.56 119 ASP A CA 1
ATOM 979 C C . ASP A 1 119 ? -20.822 -6.647 2.471 1.00 97.56 119 ASP A C 1
ATOM 981 O O . ASP A 1 119 ? -21.725 -7.486 2.509 1.00 97.56 119 ASP A O 1
ATOM 985 N N . GLY A 1 120 ? -20.421 -6.009 3.578 1.00 97.12 120 GLY A N 1
ATOM 986 C CA . GLY A 1 120 ? -20.966 -6.239 4.918 1.00 97.12 120 GLY A CA 1
ATOM 987 C C . GLY A 1 120 ? -20.432 -7.483 5.615 1.00 97.12 120 GLY A C 1
ATOM 988 O O . GLY A 1 120 ? -21.022 -7.940 6.594 1.00 97.12 120 GLY A O 1
ATOM 989 N N . ASN A 1 121 ? -19.317 -8.039 5.136 1.00 97.69 121 ASN A N 1
ATOM 990 C CA . ASN A 1 121 ? -18.658 -9.156 5.795 1.00 97.69 121 ASN A CA 1
ATOM 991 C C . ASN A 1 121 ? -17.703 -8.627 6.876 1.00 97.69 121 ASN A C 1
ATOM 993 O O . ASN A 1 121 ? -16.742 -7.931 6.543 1.00 97.69 121 ASN A O 1
ATOM 997 N N . PRO A 1 122 ? -17.909 -8.964 8.162 1.00 96.06 122 PRO A N 1
ATOM 998 C CA . PRO A 1 122 ? -16.969 -8.590 9.207 1.00 96.06 122 PRO A CA 1
ATOM 999 C C . PRO A 1 122 ? -15.657 -9.363 9.034 1.00 96.06 122 PRO A C 1
ATOM 1001 O O . PRO A 1 122 ? -15.661 -10.590 8.912 1.00 96.06 122 PRO A O 1
ATOM 1004 N N . ILE A 1 123 ? -14.536 -8.644 9.052 1.00 97.19 123 ILE A N 1
ATOM 1005 C CA . ILE A 1 123 ? -13.186 -9.216 9.023 1.00 97.19 123 ILE A CA 1
ATOM 1006 C C . ILE A 1 123 ? -12.390 -8.661 10.197 1.00 97.19 123 ILE A C 1
ATOM 1008 O O . ILE A 1 123 ? -12.452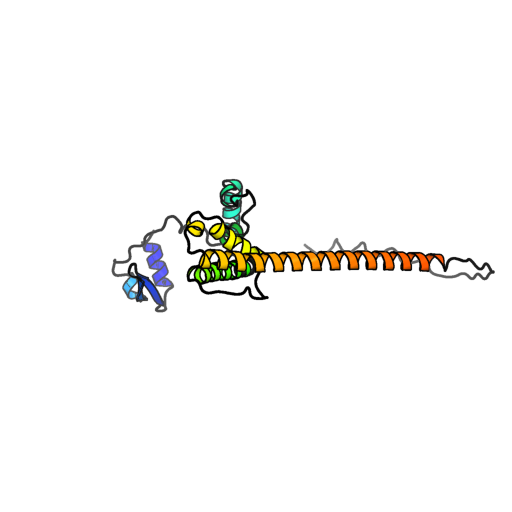 -7.467 10.495 1.00 97.19 123 ILE A O 1
ATOM 1012 N N . GLU A 1 124 ? -11.641 -9.535 10.861 1.00 96.06 124 GLU A N 1
ATOM 1013 C CA . GLU A 1 124 ? -10.723 -9.162 11.931 1.00 96.06 124 GLU A CA 1
ATOM 1014 C C . GLU A 1 124 ? -9.294 -9.022 11.383 1.00 96.06 124 GLU A C 1
ATOM 1016 O O . GLU A 1 124 ? -8.844 -9.921 10.668 1.00 96.06 124 GLU A O 1
ATOM 1021 N N . PRO A 1 125 ? -8.558 -7.954 11.751 1.00 95.75 125 PRO A N 1
ATOM 1022 C CA . PRO A 1 125 ? -7.151 -7.801 11.393 1.00 95.75 125 PRO A CA 1
ATOM 1023 C C . PRO A 1 125 ? -6.286 -8.985 11.838 1.00 95.75 125 PRO A C 1
ATOM 1025 O O . PRO A 1 125 ? -6.272 -9.357 13.018 1.00 95.75 125 PRO A O 1
ATOM 1028 N N . LEU A 1 126 ? -5.468 -9.521 10.938 1.00 95.12 126 LEU A N 1
ATOM 1029 C CA . LEU A 1 126 ? -4.531 -10.606 11.215 1.00 95.12 126 LEU A CA 1
ATOM 1030 C C . LEU A 1 126 ? -3.278 -10.084 11.920 1.00 95.12 126 LEU A C 1
ATOM 1032 O O . LEU A 1 126 ? -2.860 -8.936 11.769 1.00 95.12 126 LEU A O 1
ATOM 1036 N N . ALA A 1 127 ? -2.638 -10.923 12.735 1.00 92.38 127 ALA A N 1
ATOM 1037 C CA . ALA A 1 127 ? -1.445 -10.525 13.492 1.00 92.38 127 ALA A CA 1
ATOM 1038 C C . ALA A 1 127 ? -0.242 -10.168 12.595 1.00 92.38 127 ALA A C 1
ATOM 1040 O O . ALA A 1 127 ? 0.648 -9.435 13.026 1.00 92.38 127 ALA A O 1
ATOM 1041 N N . THR A 1 128 ? -0.225 -10.693 11.370 1.00 92.81 128 THR A N 1
ATOM 1042 C CA . THR A 1 128 ? 0.801 -10.456 10.349 1.00 92.81 128 THR A CA 1
ATOM 1043 C C . THR A 1 128 ? 0.650 -9.120 9.632 1.00 92.81 128 THR A C 1
ATOM 1045 O O . THR A 1 128 ? 1.577 -8.720 8.938 1.00 92.81 128 THR A O 1
ATOM 1048 N N . ASP A 1 129 ? -0.473 -8.425 9.812 1.00 93.69 129 ASP A N 1
ATOM 1049 C CA . ASP A 1 129 ? -0.768 -7.224 9.037 1.00 93.69 129 ASP A CA 1
ATOM 1050 C C . ASP A 1 129 ? 0.088 -6.028 9.449 1.00 93.69 129 ASP A C 1
ATOM 1052 O O . ASP A 1 129 ? 0.313 -5.734 10.637 1.00 93.69 129 ASP A O 1
ATOM 1056 N N . GLU A 1 130 ? 0.494 -5.269 8.436 1.00 93.56 130 GLU A N 1
ATOM 1057 C CA . GLU A 1 130 ? 1.106 -3.962 8.603 1.00 93.56 130 GLU A CA 1
ATOM 1058 C C . GLU A 1 130 ? 0.028 -2.899 8.852 1.00 93.56 130 GLU A C 1
ATOM 1060 O O . GLU A 1 130 ? -0.431 -2.213 7.938 1.00 93.56 130 GLU A O 1
ATOM 1065 N N . ASP A 1 131 ? -0.346 -2.725 10.125 1.00 95.50 131 ASP A N 1
ATOM 1066 C CA . ASP A 1 131 ? -1.440 -1.832 10.550 1.00 95.50 131 ASP A CA 1
ATOM 1067 C C . ASP A 1 131 ? -1.355 -0.412 9.942 1.00 95.50 131 ASP A C 1
ATOM 1069 O O . ASP A 1 131 ? -2.368 0.192 9.591 1.00 95.50 131 ASP A O 1
ATOM 1073 N N . ALA A 1 132 ? -0.142 0.130 9.772 1.00 93.56 132 ALA A N 1
ATOM 1074 C CA . ALA A 1 132 ? 0.067 1.457 9.189 1.00 93.56 132 ALA A CA 1
ATOM 1075 C C . ALA A 1 132 ? -0.318 1.533 7.698 1.00 93.56 132 ALA A C 1
ATOM 1077 O O . ALA A 1 132 ? -0.812 2.568 7.240 1.00 93.56 132 ALA A O 1
ATOM 1078 N N . VAL A 1 133 ? -0.089 0.457 6.937 1.00 93.50 133 VAL A N 1
ATOM 1079 C CA . VAL A 1 133 ? -0.450 0.362 5.514 1.00 93.50 133 VAL A CA 1
ATOM 1080 C C . VAL A 1 133 ? -1.963 0.211 5.370 1.00 93.50 133 VAL A C 1
ATOM 1082 O O . VAL A 1 133 ? -2.564 0.932 4.571 1.00 93.50 133 VAL A O 1
ATOM 1085 N N . HIS A 1 134 ? -2.586 -0.627 6.203 1.00 95.88 134 HIS A N 1
ATOM 1086 C CA . HIS A 1 134 ? -4.039 -0.830 6.214 1.00 95.88 134 HIS A CA 1
ATOM 1087 C C . HIS A 1 134 ? -4.786 0.468 6.544 1.00 95.88 134 HIS A C 1
ATOM 1089 O O . HIS A 1 134 ? -5.626 0.919 5.765 1.00 95.88 134 HIS A O 1
ATOM 1095 N N . LEU A 1 135 ? -4.399 1.179 7.613 1.00 96.62 135 LEU A N 1
ATOM 1096 C CA . LEU A 1 135 ? -5.002 2.476 7.960 1.00 96.62 135 LEU A CA 1
ATOM 1097 C C . LEU A 1 135 ? -4.900 3.499 6.820 1.00 96.62 135 LEU A C 1
ATOM 1099 O O . LEU A 1 135 ? -5.847 4.243 6.548 1.00 96.62 135 LEU A O 1
ATOM 1103 N N . LYS A 1 136 ? -3.771 3.517 6.101 1.00 94.88 136 LYS A N 1
ATOM 1104 C CA . LYS A 1 136 ? -3.588 4.382 4.929 1.00 94.88 136 LYS A CA 1
ATOM 1105 C C . LYS A 1 136 ? -4.553 4.029 3.788 1.00 94.88 136 LYS A C 1
ATOM 1107 O O . LYS A 1 136 ? -4.954 4.940 3.063 1.00 94.88 136 LYS A O 1
ATOM 1112 N N . ALA A 1 137 ? -4.931 2.760 3.639 1.00 95.12 137 ALA A N 1
ATOM 1113 C CA . ALA A 1 137 ? -5.901 2.297 2.649 1.00 95.12 137 ALA A CA 1
ATOM 1114 C C . ALA A 1 137 ? -7.364 2.530 3.081 1.00 95.12 137 ALA A C 1
ATOM 1116 O O . ALA A 1 137 ? -8.181 2.910 2.243 1.00 95.12 137 ALA A O 1
ATOM 1117 N N . HIS A 1 138 ? -7.700 2.379 4.368 1.00 96.88 138 HIS A N 1
ATOM 1118 C CA . HIS A 1 138 ? -9.070 2.571 4.867 1.00 96.88 138 HIS A CA 1
ATOM 1119 C C . HIS A 1 138 ? -9.484 4.049 4.954 1.00 96.88 138 HIS A C 1
ATOM 1121 O O . HIS A 1 138 ? -10.614 4.404 4.610 1.00 96.88 138 HIS A O 1
ATOM 1127 N N . TYR A 1 139 ? -8.593 4.954 5.386 1.00 96.75 139 TYR A N 1
ATOM 1128 C CA . TYR A 1 139 ? -8.968 6.359 5.609 1.00 96.75 139 TYR A CA 1
ATOM 1129 C C . TYR A 1 139 ? -9.511 7.101 4.376 1.00 96.75 139 TYR A C 1
ATOM 1131 O O . TYR A 1 139 ? -10.425 7.910 4.551 1.00 96.75 139 TYR A O 1
ATOM 1139 N N . PRO A 1 140 ? -9.005 6.893 3.144 1.00 96.44 140 PRO A N 1
ATOM 1140 C CA . PRO A 1 140 ? -9.628 7.453 1.949 1.00 96.44 140 PRO A CA 1
ATOM 1141 C C . PRO A 1 140 ? -11.111 7.085 1.809 1.00 96.44 140 PRO A C 1
ATOM 1143 O O . PRO A 1 140 ? -11.910 7.955 1.461 1.00 96.44 140 PRO A O 1
ATOM 1146 N N . ILE A 1 141 ? -11.491 5.844 2.138 1.00 96.69 141 ILE A N 1
ATOM 1147 C CA . ILE A 1 141 ? -12.883 5.376 2.094 1.00 96.69 141 ILE A CA 1
ATOM 1148 C C . ILE A 1 141 ? -13.688 6.026 3.217 1.00 96.69 141 ILE A C 1
ATOM 1150 O O . ILE A 1 141 ? -14.691 6.675 2.928 1.00 96.69 141 ILE A O 1
ATOM 1154 N N . LEU A 1 142 ? -13.203 5.961 4.461 1.00 96.56 142 LEU A N 1
ATOM 1155 C CA . LEU A 1 142 ? -13.854 6.569 5.634 1.00 96.56 142 LEU A CA 1
ATOM 1156 C C . LEU A 1 142 ? -14.108 8.079 5.461 1.00 96.56 142 LEU A C 1
ATOM 1158 O O . LEU A 1 142 ? -15.107 8.624 5.928 1.00 96.56 142 LEU A O 1
ATOM 1162 N N . ARG A 1 143 ? -13.206 8.786 4.768 1.00 97.19 143 ARG A N 1
ATOM 1163 C CA . ARG A 1 143 ? -13.333 10.228 4.490 1.00 97.19 143 ARG A CA 1
ATOM 1164 C C . ARG A 1 143 ? -14.195 10.536 3.267 1.00 97.19 143 ARG A C 1
ATOM 1166 O O . ARG A 1 143 ? -14.537 11.703 3.056 1.00 97.19 143 ARG A O 1
ATOM 1173 N N . SER A 1 144 ? -14.522 9.534 2.453 1.00 97.06 144 SER A N 1
ATOM 1174 C CA . SER A 1 144 ? -15.252 9.734 1.206 1.00 97.06 144 SER A CA 1
ATOM 1175 C C . SER A 1 144 ? -16.704 10.175 1.462 1.00 97.06 144 SER A C 1
ATOM 1177 O O . SER A 1 144 ? -17.335 9.755 2.436 1.00 97.06 144 SER A O 1
ATOM 1179 N N . PRO A 1 145 ? -17.290 11.011 0.585 1.00 96.75 145 PRO A N 1
ATOM 1180 C CA . PRO A 1 145 ? -18.709 11.357 0.674 1.00 96.75 145 PRO A CA 1
ATOM 1181 C C . PRO A 1 145 ? -19.643 10.158 0.481 1.00 96.75 145 PRO A C 1
ATOM 1183 O O . PRO A 1 145 ? -20.773 10.191 0.965 1.00 96.75 145 PRO A O 1
ATOM 1186 N N . ASP A 1 146 ? -19.197 9.130 -0.242 1.00 97.00 146 ASP A N 1
ATOM 1187 C CA . ASP A 1 146 ? -20.013 7.955 -0.545 1.00 97.00 146 ASP A CA 1
ATOM 1188 C C . ASP A 1 146 ? -20.120 7.008 0.644 1.00 97.00 146 ASP A C 1
ATOM 1190 O O . ASP A 1 146 ? -21.193 6.453 0.867 1.00 97.00 146 ASP A O 1
ATOM 1194 N N . PHE A 1 147 ? -19.078 6.916 1.474 1.00 97.75 147 PHE A N 1
ATOM 1195 C CA . PHE A 1 147 ? -19.129 6.174 2.732 1.00 97.75 147 PHE A CA 1
ATOM 1196 C C . PHE A 1 147 ? -20.252 6.664 3.656 1.00 97.75 147 PHE A C 1
ATOM 1198 O O . PHE A 1 147 ? -21.025 5.864 4.168 1.00 97.75 147 PHE A O 1
ATOM 1205 N N . ARG A 1 148 ? -20.455 7.984 3.751 1.00 96.81 148 ARG A N 1
ATOM 1206 C CA . ARG A 1 148 ? -21.529 8.590 4.568 1.00 96.81 148 ARG A CA 1
ATOM 1207 C C . ARG A 1 148 ? -22.948 8.242 4.109 1.00 96.81 148 ARG A C 1
ATOM 1209 O O . ARG A 1 148 ? -23.905 8.528 4.821 1.00 96.81 148 ARG A O 1
ATOM 1216 N N . LYS A 1 149 ? -23.102 7.718 2.889 1.00 97.88 149 LYS A N 1
ATOM 1217 C CA . LYS A 1 149 ? -24.392 7.289 2.329 1.00 97.88 149 LYS A CA 1
ATOM 1218 C C . LYS A 1 149 ? -24.627 5.787 2.496 1.00 97.88 149 LYS A C 1
ATOM 1220 O O . LYS A 1 149 ? -25.721 5.327 2.173 1.00 97.88 149 LYS A O 1
ATOM 1225 N N . LYS A 1 150 ? -23.616 5.022 2.921 1.00 96.94 150 LYS A N 1
ATOM 1226 C CA . LYS A 1 150 ? -23.735 3.573 3.125 1.00 96.94 150 LYS A CA 1
ATOM 1227 C C . LYS A 1 150 ? -24.646 3.276 4.326 1.00 96.94 150 LYS A C 1
ATOM 1229 O O . LYS A 1 150 ? -24.850 4.162 5.157 1.00 96.94 150 LYS A O 1
ATOM 1234 N N . PRO A 1 151 ? -25.220 2.064 4.427 1.00 98.56 151 PRO A N 1
ATOM 1235 C CA . PRO A 1 151 ? -25.970 1.656 5.614 1.00 98.56 151 PRO A CA 1
ATOM 1236 C C . PRO A 1 151 ? -25.138 1.827 6.893 1.00 98.56 151 PRO A C 1
ATOM 1238 O O . PRO A 1 151 ? -23.922 1.652 6.854 1.00 98.56 151 PRO A O 1
ATOM 1241 N N . GLU A 1 152 ? -25.790 2.155 8.011 1.00 98.12 152 GLU A N 1
ATOM 1242 C CA . GLU A 1 152 ? -25.126 2.381 9.308 1.00 98.12 152 GLU A CA 1
ATOM 1243 C C . GLU A 1 152 ? -24.304 1.160 9.740 1.00 98.12 152 GLU A C 1
ATOM 1245 O O . GLU A 1 152 ? -23.151 1.311 10.120 1.00 98.12 152 GLU A O 1
ATOM 1250 N N . GLU A 1 153 ? -24.828 -0.048 9.520 1.00 97.75 153 GLU A N 1
ATOM 1251 C CA . GLU A 1 153 ? -24.123 -1.309 9.784 1.00 97.75 153 GLU A CA 1
ATOM 1252 C C . GLU A 1 153 ? -22.768 -1.396 9.057 1.00 97.75 153 GLU A C 1
ATOM 1254 O O . GLU A 1 153 ? -21.767 -1.799 9.641 1.00 97.75 153 GLU A O 1
ATOM 1259 N N . ILE A 1 154 ? -22.700 -0.965 7.791 1.00 97.94 154 ILE A N 1
ATOM 1260 C CA . ILE A 1 154 ? -21.448 -0.963 7.016 1.00 97.94 154 ILE A CA 1
ATOM 1261 C C . ILE A 1 154 ? -20.496 0.117 7.533 1.00 97.94 154 ILE A C 1
ATOM 1263 O O . ILE A 1 154 ? -19.285 -0.095 7.583 1.00 97.94 154 ILE A O 1
ATOM 1267 N N . GLN A 1 155 ? -21.030 1.274 7.933 1.00 98.31 155 GLN A N 1
ATOM 1268 C CA . GLN A 1 155 ? -20.210 2.342 8.499 1.00 98.31 155 GLN A CA 1
ATOM 1269 C C . GLN A 1 155 ? -19.552 1.891 9.809 1.00 98.31 155 GLN A C 1
ATOM 1271 O O . GLN A 1 155 ? -18.336 2.018 9.958 1.00 98.31 155 GLN A O 1
ATOM 1276 N N . GLU A 1 156 ? -20.328 1.277 10.704 1.00 97.81 156 GLU A N 1
ATOM 1277 C CA . GLU A 1 156 ? -19.836 0.724 11.967 1.00 97.81 156 GLU A CA 1
ATOM 1278 C C . GLU A 1 156 ? -18.779 -0.366 11.752 1.00 97.81 156 GLU A C 1
ATOM 1280 O O . GLU A 1 156 ? -17.779 -0.387 12.467 1.00 97.81 156 GLU A O 1
ATOM 1285 N N . LEU A 1 157 ? -18.945 -1.242 10.751 1.00 97.88 157 LEU A N 1
ATOM 1286 C CA . LEU A 1 157 ? -17.950 -2.274 10.430 1.00 97.88 157 LEU A CA 1
ATOM 1287 C C . LEU A 1 157 ? -16.593 -1.673 10.046 1.00 97.88 157 LEU A C 1
ATOM 1289 O O . LEU A 1 157 ? -15.565 -2.089 10.582 1.00 97.88 157 LEU A O 1
ATOM 1293 N N . PHE A 1 158 ? -16.579 -0.676 9.160 1.00 98.19 158 PHE A N 1
ATOM 1294 C CA . PHE A 1 158 ? -15.345 0.009 8.765 1.00 98.19 158 PHE A CA 1
ATOM 1295 C C . PHE A 1 158 ? -14.697 0.762 9.933 1.00 98.19 158 PHE A C 1
ATOM 1297 O O . PHE A 1 158 ? -13.478 0.699 10.104 1.00 98.19 158 PHE A O 1
ATOM 1304 N N . GLU A 1 159 ? -15.490 1.471 10.740 1.00 98.00 159 GLU A N 1
ATOM 1305 C CA . GLU A 1 159 ? -14.990 2.217 11.900 1.00 98.00 159 GLU A CA 1
ATOM 1306 C C . GLU A 1 159 ? -14.418 1.282 12.969 1.00 98.00 159 GLU A C 1
ATOM 1308 O O . GLU A 1 159 ? -13.319 1.517 13.478 1.00 98.00 159 GLU A O 1
ATOM 1313 N N . MET A 1 160 ? -15.117 0.184 13.263 1.00 97.94 160 MET A N 1
ATOM 1314 C CA . MET A 1 160 ? -14.651 -0.850 14.179 1.00 97.94 160 MET A CA 1
ATOM 1315 C C . MET A 1 160 ? -13.332 -1.449 13.689 1.00 97.94 160 MET A C 1
ATOM 1317 O O . MET A 1 160 ? -12.359 -1.463 14.443 1.00 97.94 160 MET A O 1
ATOM 1321 N N . HIS A 1 161 ? -13.272 -1.883 12.428 1.00 98.12 161 HIS A N 1
ATOM 1322 C CA . HIS A 1 161 ? -12.083 -2.498 11.844 1.00 98.12 161 HIS A CA 1
ATOM 1323 C C . HIS A 1 161 ? -10.872 -1.549 11.875 1.00 98.12 161 HIS A C 1
ATOM 1325 O O . HIS A 1 161 ? -9.803 -1.913 12.374 1.00 98.12 161 HIS A O 1
ATOM 1331 N N . ALA A 1 162 ? -11.050 -0.290 11.459 1.00 97.75 162 ALA A N 1
ATOM 1332 C CA . ALA A 1 162 ? -9.996 0.721 11.535 1.00 97.75 162 ALA A CA 1
ATOM 1333 C C . ALA A 1 162 ? -9.550 0.988 12.986 1.00 97.75 162 ALA A C 1
ATOM 1335 O O . ALA A 1 162 ? -8.350 1.086 13.253 1.00 97.75 162 ALA A O 1
ATOM 1336 N N . SER A 1 163 ? -10.483 1.030 13.946 1.00 97.56 163 SER A N 1
ATOM 1337 C CA . SER A 1 163 ? -10.150 1.238 15.362 1.00 97.56 163 SER A CA 1
ATOM 1338 C C . SER A 1 163 ? -9.295 0.106 15.947 1.00 97.56 163 SER A C 1
ATOM 1340 O O . SER A 1 163 ? -8.437 0.360 16.795 1.00 97.56 163 SER A O 1
ATOM 1342 N N . ILE A 1 164 ? -9.463 -1.134 15.468 1.00 97.62 164 ILE A N 1
ATOM 1343 C CA . ILE A 1 164 ? -8.643 -2.278 15.888 1.00 97.62 164 ILE A CA 1
ATOM 1344 C C . ILE A 1 164 ? -7.195 -2.093 15.412 1.00 97.62 164 ILE A C 1
ATOM 1346 O O . ILE A 1 164 ? -6.267 -2.271 16.207 1.00 97.62 164 ILE A O 1
ATOM 1350 N N . HIS A 1 165 ? -6.977 -1.677 14.159 1.00 97.75 165 HIS A N 1
ATOM 1351 C CA . HIS A 1 165 ? -5.633 -1.347 13.667 1.00 97.75 165 HIS A CA 1
ATOM 1352 C C . HIS A 1 165 ? -5.000 -0.177 14.441 1.00 97.75 165 HIS A C 1
ATOM 1354 O O . HIS A 1 165 ? -3.825 -0.253 14.808 1.00 97.75 165 HIS A O 1
ATOM 1360 N N . GLU A 1 166 ? -5.762 0.877 14.760 1.00 96.69 166 GLU A N 1
ATOM 1361 C CA . GLU A 1 166 ? -5.276 2.001 15.579 1.00 96.69 166 GLU A CA 1
ATOM 1362 C C . GLU A 1 166 ? -4.850 1.549 16.985 1.00 96.69 166 GLU A C 1
ATOM 1364 O O . GLU A 1 166 ? -3.760 1.894 17.450 1.00 96.69 166 GLU A O 1
ATOM 1369 N N . GLN A 1 167 ? -5.671 0.736 17.655 1.00 96.75 167 GLN A N 1
ATOM 1370 C CA . GLN A 1 167 ? -5.369 0.197 18.985 1.00 96.75 167 GLN A CA 1
ATOM 1371 C C . GLN A 1 167 ? -4.122 -0.692 18.975 1.00 96.75 167 GLN A C 1
ATOM 1373 O O . GLN A 1 167 ? -3.283 -0.606 19.881 1.00 96.75 167 GLN A O 1
ATOM 1378 N N . ARG A 1 168 ? -3.970 -1.526 17.940 1.00 95.31 168 ARG A N 1
ATOM 1379 C CA . ARG A 1 168 ? -2.783 -2.364 17.732 1.00 95.31 168 ARG A CA 1
ATOM 1380 C C . ARG A 1 168 ? -1.534 -1.519 17.507 1.00 95.31 168 ARG A C 1
ATOM 1382 O O . ARG A 1 168 ? -0.519 -1.764 18.162 1.00 95.31 168 ARG A O 1
ATOM 1389 N N . MET A 1 169 ? -1.608 -0.489 16.662 1.00 94.62 169 MET A N 1
ATOM 1390 C CA . MET A 1 169 ? -0.508 0.462 16.473 1.00 94.62 169 MET A CA 1
ATOM 1391 C C . MET A 1 169 ? -0.129 1.162 17.778 1.00 94.62 169 MET A C 1
ATOM 1393 O O . MET A 1 169 ? 1.053 1.221 18.122 1.00 94.62 169 MET A O 1
ATOM 1397 N N . PHE A 1 170 ? -1.112 1.659 18.528 1.00 93.81 170 PHE A N 1
ATOM 1398 C CA . PHE A 1 170 ? -0.863 2.354 19.788 1.00 93.81 170 PHE A CA 1
ATOM 1399 C C . PHE A 1 170 ? -0.203 1.435 20.822 1.00 93.81 170 PHE A C 1
ATOM 1401 O O . PHE A 1 170 ? 0.779 1.817 21.457 1.00 93.81 170 PHE A O 1
ATOM 1408 N N . SER A 1 171 ? -0.668 0.189 20.919 1.00 93.62 171 SER A N 1
ATOM 1409 C CA . SER A 1 171 ? -0.095 -0.830 21.802 1.00 93.62 171 SER A CA 1
ATOM 1410 C C . SER A 1 171 ? 1.347 -1.185 21.412 1.00 93.62 171 SER A C 1
ATOM 1412 O O . SER A 1 171 ? 2.214 -1.290 22.282 1.00 93.62 171 SER A O 1
ATOM 1414 N N . LYS A 1 172 ? 1.649 -1.295 20.109 1.00 90.06 172 LYS A N 1
ATOM 1415 C CA . LYS A 1 172 ? 3.022 -1.486 19.602 1.00 90.06 172 LYS A CA 1
ATOM 1416 C C . LYS A 1 172 ? 3.935 -0.318 19.999 1.00 90.06 172 LYS A C 1
ATOM 1418 O O . LYS A 1 172 ? 5.041 -0.549 20.487 1.00 90.06 172 LYS A O 1
ATOM 1423 N N . ILE A 1 173 ? 3.467 0.925 19.856 1.00 90.25 173 ILE A N 1
ATOM 1424 C CA . ILE A 1 173 ? 4.230 2.128 20.232 1.00 90.25 173 ILE A CA 1
ATOM 1425 C C . ILE A 1 173 ? 4.461 2.189 21.747 1.00 90.25 173 ILE A C 1
ATOM 1427 O O . ILE A 1 173 ? 5.586 2.438 22.183 1.00 90.25 173 ILE A O 1
ATOM 1431 N N . GLN A 1 174 ? 3.428 1.931 22.553 1.00 90.50 174 GLN A N 1
ATOM 1432 C CA . GLN A 1 174 ? 3.523 1.949 24.013 1.00 90.50 174 GLN A CA 1
ATOM 1433 C C . GLN A 1 174 ? 4.522 0.902 24.526 1.00 90.50 174 GLN A C 1
ATOM 1435 O O . GLN A 1 174 ? 5.370 1.214 25.364 1.00 90.50 174 GLN A O 1
ATOM 1440 N N . ASN A 1 175 ? 4.477 -0.315 23.976 1.00 89.56 175 ASN A N 1
ATOM 1441 C CA . ASN A 1 175 ? 5.433 -1.371 24.309 1.00 89.56 175 ASN A CA 1
ATOM 1442 C C . ASN A 1 175 ? 6.867 -0.973 23.937 1.00 89.56 175 ASN A C 1
ATOM 1444 O O . ASN A 1 175 ? 7.789 -1.171 24.728 1.00 89.56 175 ASN A O 1
ATOM 1448 N N . MET A 1 176 ? 7.061 -0.357 22.768 1.00 85.38 176 MET A N 1
ATOM 1449 C CA . MET A 1 176 ? 8.381 0.096 22.323 1.00 85.38 176 MET A CA 1
ATOM 1450 C C . MET A 1 176 ? 8.958 1.198 23.227 1.00 85.38 176 MET A C 1
ATOM 1452 O O . MET A 1 176 ? 10.145 1.170 23.551 1.00 85.38 176 MET A O 1
ATOM 1456 N N . GLN A 1 177 ? 8.133 2.141 23.692 1.00 83.44 177 GLN A N 1
ATOM 1457 C CA . GLN A 1 177 ? 8.561 3.173 24.644 1.00 83.44 177 GLN A CA 1
ATOM 1458 C C . GLN A 1 177 ? 8.933 2.585 26.013 1.00 83.44 177 GLN A C 1
ATOM 1460 O O . GLN A 1 177 ? 9.935 2.992 26.601 1.00 83.44 177 GLN A O 1
ATOM 1465 N N . GLY A 1 178 ? 8.173 1.598 26.500 1.00 84.81 178 GLY A N 1
ATOM 1466 C CA . GLY A 1 178 ? 8.496 0.886 27.739 1.00 84.81 178 GLY A CA 1
ATOM 1467 C C . GLY A 1 178 ? 9.857 0.186 27.675 1.00 84.81 178 GLY A C 1
ATOM 1468 O O . GLY A 1 178 ? 10.673 0.341 28.583 1.00 84.81 178 GLY A O 1
ATOM 1469 N N . ILE A 1 179 ? 10.135 -0.505 26.564 1.00 82.56 179 ILE A N 1
ATOM 1470 C CA . ILE A 1 179 ? 11.429 -1.160 26.318 1.00 82.56 179 ILE A CA 1
ATOM 1471 C C . ILE A 1 179 ? 12.562 -0.125 26.250 1.00 82.56 179 ILE A C 1
ATOM 1473 O O . ILE A 1 179 ? 13.618 -0.323 26.847 1.00 82.56 179 ILE A O 1
ATOM 1477 N N . SER A 1 180 ? 12.346 1.012 25.581 1.00 81.19 180 SER A N 1
ATOM 1478 C CA . SER A 1 180 ? 13.354 2.078 25.488 1.00 81.19 180 SER A CA 1
ATOM 1479 C C . SER A 1 180 ? 13.750 2.645 26.857 1.00 81.19 180 SER A C 1
ATOM 1481 O O . SER A 1 180 ? 14.925 2.949 27.084 1.00 81.19 180 SER A O 1
ATOM 1483 N N . ASN A 1 181 ? 12.790 2.784 27.776 1.00 80.38 181 ASN A N 1
ATOM 1484 C CA . ASN A 1 181 ? 13.056 3.269 29.131 1.00 80.38 181 ASN A CA 1
ATOM 1485 C C . ASN A 1 181 ? 13.844 2.235 29.949 1.00 80.38 181 ASN A C 1
ATOM 1487 O O . ASN A 1 181 ? 14.819 2.603 30.598 1.00 80.38 181 ASN A O 1
ATOM 1491 N N . GLN A 1 182 ? 13.507 0.946 29.837 1.00 80.06 182 GLN A N 1
ATOM 1492 C CA . GLN A 1 182 ? 14.252 -0.131 30.504 1.00 80.06 182 GLN A CA 1
ATOM 1493 C C . GLN A 1 182 ? 15.705 -0.224 30.027 1.00 80.06 182 GLN A C 1
ATOM 1495 O O . GLN A 1 182 ? 16.617 -0.300 30.846 1.00 80.06 182 GLN A O 1
ATOM 1500 N N . ILE A 1 183 ? 15.938 -0.144 28.712 1.00 81.12 183 ILE A N 1
ATOM 1501 C CA . ILE A 1 183 ? 17.297 -0.170 28.147 1.00 81.12 183 ILE A CA 1
ATOM 1502 C C . ILE A 1 183 ? 18.119 1.024 28.652 1.00 81.12 183 ILE A C 1
ATOM 1504 O O . ILE A 1 183 ? 19.308 0.892 28.939 1.00 81.12 183 ILE A O 1
ATOM 1508 N N . SER A 1 184 ? 17.490 2.193 28.788 1.00 78.50 184 SER A N 1
ATOM 1509 C CA . SER A 1 184 ? 18.161 3.403 29.277 1.00 78.50 184 SER A CA 1
ATOM 1510 C C . SER A 1 184 ? 18.537 3.303 30.760 1.00 78.50 184 SER A C 1
ATOM 1512 O O . SER A 1 184 ? 19.627 3.729 31.142 1.00 78.50 184 SER A O 1
ATOM 1514 N N . GLU A 1 185 ? 17.675 2.711 31.589 1.00 74.06 185 GLU A N 1
ATOM 1515 C CA . GLU A 1 185 ? 17.939 2.477 33.015 1.00 74.06 185 GLU A CA 1
ATOM 1516 C C . GLU A 1 185 ? 19.036 1.425 33.233 1.00 74.06 185 GLU A C 1
ATOM 1518 O O . GLU A 1 185 ? 19.931 1.622 34.059 1.00 74.06 185 GLU A O 1
ATOM 1523 N N . GLU A 1 186 ? 19.034 0.344 32.451 1.00 73.75 186 GLU A N 1
ATOM 1524 C CA . GLU A 1 186 ? 20.057 -0.704 32.526 1.00 73.75 186 GLU A CA 1
ATOM 1525 C C . GLU A 1 186 ? 21.428 -0.196 32.045 1.00 73.75 186 GLU A C 1
ATOM 1527 O O . GLU A 1 186 ? 22.452 -0.458 32.684 1.00 73.75 186 GLU A O 1
ATOM 1532 N N . ALA A 1 187 ? 21.461 0.629 30.992 1.00 71.69 187 ALA A N 1
ATOM 1533 C CA . ALA A 1 187 ? 22.686 1.273 30.516 1.00 71.69 187 ALA A CA 1
ATOM 1534 C C . ALA A 1 187 ? 23.279 2.260 31.542 1.00 71.69 187 ALA A C 1
ATOM 1536 O O . ALA A 1 187 ? 24.500 2.318 31.714 1.00 71.69 187 ALA A O 1
ATOM 1537 N N . GLN A 1 188 ? 22.440 3.012 32.264 1.00 67.06 188 GLN A N 1
ATOM 1538 C CA . GLN A 1 188 ? 22.892 3.914 33.332 1.00 67.06 188 GLN A CA 1
ATOM 1539 C C . GLN A 1 188 ? 23.349 3.151 34.586 1.00 67.06 188 GLN A C 1
ATOM 1541 O O . GLN A 1 188 ? 24.349 3.531 35.201 1.00 67.06 188 GLN A O 1
ATOM 1546 N N . GLY A 1 189 ? 22.681 2.047 34.933 1.00 64.44 189 GLY A N 1
ATOM 1547 C CA . GLY A 1 189 ? 23.093 1.159 36.024 1.00 64.44 189 GLY A CA 1
ATOM 1548 C C . GLY A 1 189 ? 24.442 0.479 35.764 1.00 64.44 189 GLY A C 1
ATOM 1549 O O . GLY A 1 189 ? 25.299 0.443 36.650 1.00 64.44 189 GLY A O 1
ATOM 1550 N N . ALA A 1 190 ? 24.677 0.011 34.535 1.00 61.34 190 ALA A N 1
ATOM 1551 C CA . ALA A 1 190 ? 25.940 -0.609 34.136 1.00 61.34 190 ALA A CA 1
ATOM 1552 C C . ALA A 1 190 ? 27.113 0.392 34.105 1.00 61.34 190 ALA A C 1
ATOM 1554 O O . ALA A 1 190 ? 28.211 0.073 34.566 1.00 61.34 190 ALA A O 1
ATOM 1555 N N . ALA A 1 191 ? 26.884 1.626 33.636 1.00 60.00 191 ALA A N 1
ATOM 1556 C CA . ALA A 1 191 ? 27.900 2.683 33.651 1.00 60.00 191 ALA A CA 1
ATOM 1557 C C . ALA A 1 191 ? 28.264 3.133 35.081 1.00 60.00 191 ALA A C 1
ATOM 1559 O O . ALA A 1 191 ? 29.436 3.379 35.377 1.00 60.00 191 ALA A O 1
ATOM 1560 N N . GLY A 1 192 ? 27.283 3.187 35.990 1.00 59.03 192 GLY A N 1
ATOM 1561 C CA . GLY A 1 192 ? 27.511 3.492 37.406 1.00 59.03 192 GLY A CA 1
ATOM 1562 C C . GLY A 1 192 ? 28.307 2.408 38.144 1.00 59.03 192 GLY A C 1
ATOM 1563 O O . GLY A 1 192 ? 29.179 2.728 38.953 1.00 59.03 192 GLY A O 1
ATOM 1564 N N . ALA A 1 193 ? 28.064 1.131 37.834 1.00 58.47 193 ALA A N 1
ATOM 1565 C CA . ALA A 1 193 ? 28.799 0.010 38.424 1.00 58.47 193 ALA A CA 1
ATOM 1566 C C . ALA A 1 193 ? 30.262 -0.065 37.942 1.00 58.47 193 ALA A C 1
ATOM 1568 O O . ALA A 1 193 ? 31.156 -0.339 38.744 1.00 58.47 193 ALA A O 1
ATOM 1569 N N . ALA A 1 194 ? 30.531 0.248 36.669 1.00 58.59 194 ALA A N 1
ATOM 1570 C CA . ALA A 1 194 ? 31.892 0.283 36.128 1.00 58.59 194 ALA A CA 1
ATOM 1571 C C . ALA A 1 194 ? 32.751 1.402 36.757 1.00 58.59 194 ALA A C 1
ATOM 1573 O O . ALA A 1 194 ? 33.904 1.166 37.120 1.00 58.59 194 ALA A O 1
ATOM 1574 N N . ALA A 1 195 ? 32.179 2.592 36.987 1.00 57.31 195 ALA A N 1
ATOM 1575 C CA . ALA A 1 195 ? 32.884 3.708 37.630 1.00 57.31 195 ALA A CA 1
ATOM 1576 C C . ALA A 1 195 ? 33.198 3.461 39.125 1.00 57.31 195 ALA A C 1
ATOM 1578 O O . ALA A 1 195 ? 34.191 3.972 39.653 1.00 57.31 195 ALA A O 1
ATOM 1579 N N . ALA A 1 196 ? 32.384 2.651 39.813 1.00 56.50 196 ALA A N 1
ATOM 1580 C CA . ALA A 1 196 ? 32.597 2.285 41.216 1.00 56.50 196 ALA A CA 1
ATOM 1581 C C . ALA A 1 196 ? 33.688 1.212 41.413 1.00 56.50 196 ALA A C 1
ATOM 1583 O O . ALA A 1 196 ? 34.275 1.123 42.491 1.00 56.50 196 ALA A O 1
ATOM 1584 N N . GLN A 1 197 ? 33.988 0.410 40.386 1.00 54.81 197 GLN A N 1
ATOM 1585 C CA . GLN A 1 197 ? 35.003 -0.644 40.468 1.00 54.81 197 GLN A CA 1
ATOM 1586 C C . GLN A 1 197 ? 36.423 -0.119 40.181 1.00 54.81 197 GLN A C 1
ATOM 1588 O O . GLN A 1 197 ? 37.389 -0.615 40.759 1.00 54.81 197 GLN A O 1
ATOM 1593 N N . GLU A 1 198 ? 36.560 0.942 39.378 1.00 51.09 198 GLU A N 1
ATOM 1594 C CA . GLU A 1 198 ? 37.859 1.562 39.063 1.00 51.09 198 GLU A CA 1
ATOM 1595 C C . GLU A 1 198 ? 38.398 2.452 40.206 1.00 51.09 198 GLU A C 1
ATOM 1597 O O . GLU A 1 198 ? 39.604 2.638 40.355 1.00 51.09 198 GLU A O 1
ATOM 1602 N N . SER A 1 199 ? 37.523 2.933 41.096 1.00 56.53 199 SER A N 1
ATOM 1603 C CA . SER A 1 199 ? 37.900 3.747 42.264 1.00 56.53 199 SER A CA 1
ATOM 1604 C C . SER A 1 199 ? 38.250 2.928 43.522 1.00 56.53 199 SER A C 1
ATOM 1606 O O . SER A 1 199 ? 38.725 3.495 44.507 1.00 56.53 199 SER A O 1
ATOM 1608 N N . ALA A 1 200 ? 38.105 1.596 43.489 1.00 54.84 200 ALA A N 1
ATOM 1609 C CA . ALA A 1 200 ? 38.420 0.705 44.613 1.00 54.84 200 ALA A CA 1
ATOM 1610 C C . ALA A 1 200 ? 39.812 0.037 44.541 1.00 54.84 200 ALA A C 1
ATOM 1612 O O . ALA A 1 200 ? 40.223 -0.606 45.506 1.00 54.84 200 ALA A O 1
ATOM 1613 N N . GLN A 1 201 ? 40.560 0.190 43.439 1.00 54.88 201 GLN A N 1
ATOM 1614 C CA . GLN A 1 201 ? 41.838 -0.517 43.223 1.00 54.88 201 GLN A CA 1
ATOM 1615 C C . GLN A 1 201 ? 43.074 0.399 43.139 1.00 54.88 201 GLN A C 1
ATOM 1617 O O . GLN A 1 201 ? 44.163 -0.048 42.787 1.00 54.88 201 GLN A O 1
ATOM 1622 N N . GLY A 1 202 ? 42.928 1.672 43.524 1.00 51.19 202 GLY A N 1
ATOM 1623 C CA . GLY A 1 202 ? 43.995 2.677 43.556 1.00 51.19 202 GLY A CA 1
ATOM 1624 C C . GLY A 1 202 ? 44.399 3.112 44.968 1.00 51.19 202 GLY A C 1
ATOM 1625 O O . GLY A 1 202 ? 44.372 4.302 45.263 1.00 51.19 202 GLY A O 1
ATOM 1626 N N . ALA A 1 203 ? 44.771 2.178 45.848 1.00 55.34 203 ALA A N 1
ATOM 1627 C CA . ALA A 1 203 ? 45.494 2.497 47.084 1.00 55.34 203 ALA A CA 1
ATOM 1628 C C . ALA A 1 203 ? 46.958 2.022 46.953 1.00 55.34 203 ALA A C 1
ATOM 1630 O O . ALA A 1 203 ? 47.194 0.814 46.874 1.00 55.34 203 ALA A O 1
ATOM 1631 N N . PRO A 1 204 ? 47.952 2.931 46.901 1.00 50.25 204 PRO A N 1
ATOM 1632 C CA . PRO A 1 204 ? 49.349 2.571 46.696 1.00 50.25 204 PRO A CA 1
ATOM 1633 C C . PRO A 1 204 ? 49.971 2.058 48.001 1.00 50.25 204 PRO A C 1
ATOM 1635 O O . PRO A 1 204 ? 50.196 2.819 48.943 1.00 50.25 204 PRO A O 1
ATOM 1638 N N . ALA A 1 205 ? 50.289 0.765 48.050 1.00 49.22 205 ALA A N 1
ATOM 1639 C CA . ALA A 1 205 ? 51.202 0.214 49.044 1.00 49.22 205 ALA A CA 1
ATOM 1640 C C . ALA A 1 205 ? 52.641 0.410 48.546 1.00 49.22 205 ALA A C 1
ATOM 1642 O O . ALA A 1 205 ? 53.094 -0.258 47.618 1.00 49.22 205 ALA A O 1
ATOM 1643 N N . GLY A 1 206 ? 53.344 1.371 49.144 1.00 48.12 206 GLY A N 1
ATOM 1644 C CA . GLY A 1 206 ? 54.777 1.553 48.947 1.00 48.12 206 GLY A CA 1
ATOM 1645 C C . GLY A 1 206 ? 55.587 0.402 49.550 1.00 48.12 206 GLY A C 1
ATOM 1646 O O . GLY A 1 206 ? 55.224 -0.138 50.593 1.00 48.12 206 GLY A O 1
ATOM 1647 N N . GLY A 1 207 ? 56.713 0.063 48.919 1.00 43.94 207 GLY A N 1
ATOM 1648 C CA . GLY A 1 207 ? 57.684 -0.852 49.516 1.00 43.94 207 GLY A CA 1
ATOM 1649 C C . GLY A 1 207 ? 58.705 -1.456 48.555 1.00 43.94 207 GLY A C 1
ATOM 1650 O O . GLY A 1 207 ? 58.525 -2.575 48.106 1.00 43.94 207 GLY A O 1
ATOM 1651 N N . ASN A 1 208 ? 59.794 -0.714 48.335 1.00 45.78 208 ASN A N 1
ATOM 1652 C CA . ASN A 1 208 ? 61.184 -1.161 48.162 1.00 45.78 208 ASN A CA 1
ATOM 1653 C C . ASN A 1 208 ? 61.536 -2.304 47.186 1.00 45.78 208 ASN A C 1
ATOM 1655 O O . ASN A 1 208 ? 61.472 -3.478 47.524 1.00 45.78 208 ASN A O 1
ATOM 1659 N N . GLY A 1 209 ? 62.171 -1.899 46.081 1.00 44.53 209 GLY A N 1
ATOM 1660 C CA . GLY A 1 209 ? 63.590 -2.195 45.849 1.00 44.53 209 GLY A CA 1
ATOM 1661 C C . GLY A 1 209 ? 63.958 -3.588 45.341 1.00 44.53 209 GLY A C 1
ATOM 1662 O O . GLY A 1 209 ? 64.146 -4.499 46.136 1.00 44.53 209 GLY A O 1
ATOM 1663 N N . ALA A 1 210 ? 64.225 -3.683 44.037 1.00 43.97 210 ALA A N 1
ATOM 1664 C CA . ALA A 1 210 ? 65.437 -4.298 43.486 1.00 43.97 210 ALA A CA 1
ATOM 1665 C C . ALA A 1 210 ? 65.463 -4.105 41.961 1.00 43.97 210 ALA A C 1
ATOM 1667 O O . ALA A 1 210 ? 64.642 -4.670 41.242 1.00 43.97 210 ALA A O 1
ATOM 1668 N N . ASP A 1 211 ? 66.434 -3.320 41.492 1.00 50.81 211 ASP A N 1
ATOM 1669 C CA . ASP A 1 211 ? 67.032 -3.466 40.161 1.00 50.81 211 ASP A CA 1
ATOM 1670 C C . ASP A 1 211 ? 67.502 -4.923 39.975 1.00 50.81 211 ASP A C 1
ATOM 1672 O O . ASP A 1 211 ? 68.047 -5.511 40.919 1.00 50.81 211 ASP A O 1
ATOM 1676 N N . PRO A 1 212 ? 67.335 -5.509 38.776 1.00 51.59 212 PRO A N 1
ATOM 1677 C CA . PRO A 1 212 ? 68.420 -5.365 37.809 1.00 51.59 212 PRO A CA 1
ATOM 1678 C C . PRO A 1 212 ? 67.972 -5.215 36.344 1.00 51.59 212 PRO A C 1
ATOM 1680 O O . PRO A 1 212 ? 67.174 -5.985 35.820 1.00 51.59 212 PRO A O 1
ATOM 1683 N N . LEU A 1 213 ? 68.592 -4.238 35.678 1.00 47.41 213 LEU A N 1
ATOM 1684 C CA . LEU A 1 213 ? 69.268 -4.359 34.378 1.00 47.41 213 LEU A CA 1
ATOM 1685 C C . LEU A 1 213 ? 69.012 -5.659 33.590 1.00 47.41 213 LEU A C 1
ATOM 1687 O O . LEU A 1 213 ? 69.562 -6.701 33.945 1.00 47.41 213 LEU A O 1
ATOM 1691 N N . ALA A 1 214 ? 68.328 -5.550 32.448 1.00 43.78 214 ALA A N 1
ATOM 1692 C CA . ALA A 1 214 ? 68.879 -5.834 31.112 1.00 43.78 214 ALA A CA 1
ATOM 1693 C C . ALA A 1 214 ? 67.758 -6.029 30.077 1.00 43.78 214 ALA A C 1
ATOM 1695 O O . ALA A 1 214 ? 66.782 -6.712 30.360 1.00 43.78 214 ALA A O 1
ATOM 1696 N N . ASP A 1 215 ? 68.009 -5.531 28.858 1.00 48.91 215 ASP A N 1
ATOM 1697 C CA . ASP A 1 215 ? 67.442 -6.033 27.592 1.00 48.91 215 ASP A CA 1
ATOM 1698 C C . ASP A 1 215 ? 65.935 -5.757 27.357 1.00 48.91 215 ASP A C 1
ATOM 1700 O O . ASP A 1 215 ? 65.082 -6.092 28.160 1.00 48.91 215 ASP A O 1
ATOM 1704 N N . VAL A 1 216 ? 65.449 -5.157 26.270 1.00 48.78 216 VAL A N 1
ATOM 1705 C CA . VAL A 1 216 ? 65.925 -5.114 24.887 1.00 48.78 216 VAL A CA 1
ATOM 1706 C C . VAL A 1 216 ? 65.367 -3.836 24.251 1.00 48.78 216 VAL A C 1
ATOM 1708 O O . VAL A 1 216 ? 64.154 -3.643 24.157 1.00 48.78 216 VAL A O 1
ATOM 1711 N N . GLY A 1 217 ? 66.252 -2.962 23.778 1.00 50.75 217 GLY A N 1
ATOM 1712 C CA . GLY A 1 217 ? 65.909 -1.925 22.811 1.00 50.75 217 GLY A CA 1
ATOM 1713 C C . GLY A 1 217 ? 66.012 -2.492 21.398 1.00 50.75 217 GLY A C 1
ATOM 1714 O O . GLY A 1 217 ? 67.118 -2.625 20.894 1.00 50.75 217 GLY A O 1
ATOM 1715 N N . ALA A 1 218 ? 64.875 -2.845 20.798 1.00 50.78 218 ALA A N 1
ATOM 1716 C CA . ALA A 1 218 ? 64.609 -3.053 19.363 1.00 50.78 218 ALA A CA 1
ATOM 1717 C C . ALA A 1 218 ? 63.226 -3.729 19.303 1.00 50.78 218 ALA A C 1
ATOM 1719 O O . ALA A 1 218 ? 63.046 -4.790 19.884 1.00 50.78 218 ALA A O 1
ATOM 1720 N N . ILE A 1 219 ? 62.169 -3.156 18.731 1.00 45.00 219 ILE A N 1
ATOM 1721 C CA . ILE A 1 219 ? 61.834 -3.235 17.302 1.00 45.00 219 ILE A CA 1
ATOM 1722 C C . ILE A 1 219 ? 60.622 -2.295 17.104 1.00 45.00 219 ILE A C 1
ATOM 1724 O O . ILE A 1 219 ? 59.499 -2.659 17.435 1.00 45.00 219 ILE A O 1
ATOM 1728 N N . VAL A 1 220 ? 60.827 -1.076 16.590 1.00 47.19 220 VAL A N 1
ATOM 1729 C CA . VAL A 1 220 ? 59.753 -0.208 16.042 1.00 47.19 220 VAL A CA 1
ATOM 1730 C C . VAL A 1 220 ? 60.270 0.479 14.775 1.00 47.19 220 VAL A C 1
ATOM 1732 O O . VAL A 1 220 ? 60.356 1.699 14.682 1.00 47.19 220 VAL A O 1
ATOM 1735 N N . ALA A 1 221 ? 60.684 -0.318 13.790 1.00 51.38 221 ALA A N 1
ATOM 1736 C CA . ALA A 1 221 ? 61.050 0.190 12.469 1.00 51.38 221 ALA A CA 1
ATOM 1737 C C . ALA A 1 221 ? 60.976 -0.916 11.406 1.00 51.38 221 ALA A C 1
ATOM 1739 O O . ALA A 1 221 ? 62.012 -1.312 10.884 1.00 51.38 221 ALA A O 1
ATOM 1740 N N . GLN A 1 222 ? 59.783 -1.452 11.100 1.00 47.78 222 GLN A N 1
ATOM 1741 C CA . GLN A 1 222 ? 59.603 -2.272 9.886 1.00 47.78 222 GLN A CA 1
ATOM 1742 C C . GLN A 1 222 ? 58.137 -2.560 9.498 1.00 47.78 222 GLN A C 1
ATOM 1744 O O . GLN A 1 222 ? 57.734 -3.711 9.460 1.00 47.78 222 GLN A O 1
ATOM 1749 N N . VAL A 1 223 ? 57.331 -1.541 9.158 1.00 44.19 223 VAL A N 1
ATOM 1750 C CA . VAL A 1 223 ? 56.142 -1.733 8.282 1.00 44.19 223 VAL A CA 1
ATOM 1751 C C . VAL A 1 223 ? 55.869 -0.470 7.439 1.00 44.19 223 VAL A C 1
ATOM 1753 O O . VAL A 1 223 ? 54.774 0.081 7.457 1.00 44.19 223 VAL A O 1
ATOM 1756 N N . ALA A 1 224 ? 56.877 0.039 6.723 1.00 45.88 224 ALA A N 1
ATOM 1757 C CA . ALA A 1 224 ? 56.703 1.182 5.810 1.00 45.88 224 ALA A CA 1
ATOM 1758 C C . ALA A 1 224 ? 57.213 0.938 4.375 1.00 45.88 224 ALA A C 1
ATOM 1760 O O . ALA A 1 224 ? 57.255 1.878 3.593 1.00 45.88 224 ALA A O 1
ATOM 1761 N N . ASP A 1 225 ? 57.540 -0.304 3.999 1.00 48.19 225 ASP A N 1
ATOM 1762 C CA . ASP A 1 225 ? 58.207 -0.611 2.717 1.00 48.19 225 ASP A CA 1
ATOM 1763 C C . ASP A 1 225 ? 57.471 -1.660 1.856 1.00 48.19 225 ASP A C 1
ATOM 1765 O O . ASP A 1 225 ? 58.072 -2.537 1.244 1.00 48.19 225 ASP A O 1
ATOM 1769 N N . LEU A 1 226 ? 56.136 -1.590 1.791 1.00 45.44 226 LEU A N 1
ATOM 1770 C CA . LEU A 1 226 ? 55.326 -2.536 0.999 1.00 45.44 226 LEU A CA 1
ATOM 1771 C C . LEU A 1 226 ? 54.321 -1.869 0.043 1.00 45.44 226 LEU A C 1
ATOM 1773 O O . LEU A 1 226 ? 53.295 -2.459 -0.281 1.00 45.44 226 LEU A O 1
ATOM 1777 N N . VAL A 1 227 ? 54.613 -0.650 -0.440 1.00 52.25 227 VAL A N 1
ATOM 1778 C CA . VAL A 1 227 ? 53.738 0.077 -1.396 1.00 52.25 227 VAL A CA 1
ATOM 1779 C C . VAL A 1 227 ? 54.459 0.571 -2.670 1.00 52.25 227 VAL A C 1
ATOM 1781 O O . VAL A 1 227 ? 53.867 1.285 -3.469 1.00 52.25 227 VAL A O 1
ATOM 1784 N N . THR A 1 228 ? 55.702 0.169 -2.963 1.00 53.94 228 THR A N 1
ATOM 1785 C CA . THR A 1 228 ? 56.424 0.700 -4.151 1.00 53.94 228 THR A CA 1
ATOM 1786 C C . THR A 1 228 ? 57.034 -0.320 -5.112 1.00 53.94 228 THR A C 1
ATOM 1788 O O . THR A 1 228 ? 57.796 0.070 -5.994 1.00 53.94 228 THR A O 1
ATOM 1791 N N . SER A 1 229 ? 56.655 -1.601 -5.073 1.00 50.41 229 SER A N 1
ATOM 1792 C CA . SER A 1 229 ? 57.061 -2.519 -6.151 1.00 50.41 229 SER A CA 1
ATOM 1793 C C . SER A 1 229 ? 56.043 -3.616 -6.450 1.00 50.41 229 SER A C 1
ATOM 1795 O O . SER A 1 229 ? 56.214 -4.754 -6.025 1.00 50.41 229 SER A O 1
ATOM 1797 N N . SER A 1 230 ? 54.990 -3.294 -7.202 1.00 45.41 230 SER A N 1
ATOM 1798 C CA . SER A 1 230 ? 54.223 -4.259 -8.011 1.00 45.41 230 SER A CA 1
ATOM 1799 C C . SER A 1 230 ? 53.293 -3.501 -8.956 1.00 45.41 230 SER A C 1
ATOM 1801 O O . SER A 1 230 ? 52.226 -3.064 -8.539 1.00 45.41 230 SER A O 1
ATOM 1803 N N . GLY A 1 231 ? 53.695 -3.332 -10.216 1.00 49.44 231 GLY A N 1
ATOM 1804 C CA . GLY A 1 231 ? 52.790 -2.850 -11.263 1.00 49.44 231 GLY A CA 1
ATOM 1805 C C . GLY A 1 231 ? 53.457 -1.988 -12.325 1.00 49.44 231 GLY A C 1
ATOM 1806 O O . GLY A 1 231 ? 53.048 -0.847 -12.522 1.00 49.44 231 GLY A O 1
ATOM 1807 N N . GLN A 1 232 ? 54.494 -2.530 -12.970 1.00 52.59 232 GLN A N 1
ATOM 1808 C CA . GLN A 1 232 ? 54.670 -2.304 -14.407 1.00 52.59 232 GLN A CA 1
ATOM 1809 C C . GLN A 1 232 ? 53.645 -3.150 -15.161 1.00 52.59 232 GLN A C 1
ATOM 1811 O O . GLN A 1 232 ? 53.339 -4.255 -14.654 1.00 52.59 232 GLN A O 1
#

pLDDT: mean 76.15, std 17.12, range [43.78, 98.56]

Sequence (232 aa):
MQQKILDRANQFFEDERLVSFIGETNELEIEVFKRGKLFQNRLNVYVHEGSSLPDSNAANMQMLFDFLQYAPWMFMTPEGAPDRSRVARLLNIPSFNEFLQDQDESRQAAEWENAQLDDGNPIEPLATDEDAVHLKAHYPILRSPDFRKKPEEIQELFEMHASIHEQRMFSKIQNMQGISNQISEEAQGAAGAAAAQESAQGAPAGGNGADPLADVGAIVAQVADLVTSSGQ

Foldseek 3Di:
DVVVVLVVCLVPDPDWDWDWDQDPVRDIDIDTDDSVVSPPPPDDDDDDPCPPQDPDLVSLVVVLVVCCVPPVVVQADPVGHGNVVVSCVSSVPVVVVVVVVVLVVLLVVLVVVLVCLLVLHADADDPPHPLVSNLVNLVVLLPDPVLVVGPPSSNCSSVVRNVNSVVVVVVVVVVVVVVVVVVVVVVVVVVVVVVVVVVVPPDDDDDDDDDDDDDDPDDDDDDDPDDPDDDD

Organism: NCBI:txid412755

=== Feature glossary ===
The record interleaves many kinds of information about one protein. Here is each kind framed as the question it answers.

Q: What known structures does this most resemble?
A: Structural nearest neighbors (via Foldseek easy-search vs the PDB). Reported per hit: target PDB id, E-value, and alignment TM-score. A TM-score above ~0.5 is the conventional threshold for 'same fold'.

Q: Where is each backbone atom in 3D?
A: The mmCIF table is the protein's shape written out atom by atom. For each backbone N, Cα, C, and carbonyl O, it records an (x, y, z) coordinate triple in Å plus the residue type, chain letter, and residue number.

Q: What are the backbone torsion angles?
A: The φ/ψ torsion pair specifies the backbone conformation at each residue. φ rotates about the N–Cα bond, ψ about the Cα–C bond. Steric clashes forbid most of the (φ, ψ) plane — the allowed regions (α-helix basin, β-sheet basin, left-handed helix) are the Ramachandran-allowed regions.

Q: Which residues are buried vs exposed?
A: Solvent-accessible surface area (SASA) is the area in Å² traced out by the centre of a 1.4 Å probe sphere (a water molecule) rolled over the protein's van der Waals surface (Shrake–Rupley / Lee–Richards construction). Buried residues have near-zero SASA; fully exposed residues can exceed 200 Å². The total SASA scales roughly with the number of surface residues.

Q: How confident is the AlphaFold model at each residue?
A: pLDDT is the predicted lDDT-Cα score: AlphaFold's confidence that the local environment of each residue (all inter-atomic distances within 15 Å) is correctly placed. It is a per-residue number between 0 and 100, with higher meaning more reliable.

Q: What does the local fold look like, residue by residue?
A: 3Di is Foldseek's structural alphabet. Each residue is assigned one of twenty discrete states based on how its Cα sits relative to its spatial (not sequential) neighbors. Aligning 3Di strings finds structural homologs roughly as well as full 3D superposition, but orders of magnitude faster.

Q: How big and how compact is the whole molecule?
A: Radius of gyration (Rg) is the root-mean-square distance of Cα atoms from their centroid — a single number for overall size and compactness. A globular domain of N residues has Rg ≈ 2.2·N^0.38 Å; an extended or disordered chain has a much larger Rg. The Cα contact count is the number of residue pairs whose Cα atoms are within 8 Å and are more than four positions apart in sequence — a standard proxy for tertiary packing density. The bounding box is the smallest axis-aligned box enclosing all Cα atoms.

Q: Which residues are in helices, strands, or loops?
A: DSSP 8-state secondary structure assigns each residue one of H (α-helix), G (3₁₀-helix), I (π-helix), E (extended β-strand), B (isolated β-bridge), T (hydrogen-bonded turn), S (bend), or '-' (coil). The assignment is computed from backbone hydrogen-bond geometry via the Kabsch–Sander algorithm.

Q: How mobile is each atom in the crystal?
A: Crystallographic B-factors measure how much each atom's electron density is smeared out, in Å². They rise in mobile loops and surface residues and fall in the buried interior. In AlphaFold models this column is repurposed to hold pLDDT instead.

Q: What if only a Cα trace is available?
A: P-SEA three-state annotation labels each residue as helix, strand, or coil based purely on the geometry of the Cα trace. It serves as a fallback when the full backbone (and thus DSSP) is unavailable.

Q: What family and function is it annotated with?
A: Database cross-references. InterPro integrates a dozen domain/family signature databases into unified entries with residue-range hits. GO terms attach function/process/location labels with evidence codes. CATH codes position the fold in a four-level structural taxonomy. Organism is the NCBI-taxonomy species name.

Q: Are the domains correctly placed relative to each other?
A: Predicted Aligned Error (PAE) is an AlphaFold confidence matrix: entry (i, j) is the expected error in the position of residue j, in ångströms, when the prediction is superimposed on the true structure at residue i. Low PAE within a block of residues means that block is internally rigid and well-predicted; high PAE between two blocks means their relative placement is uncertain even if each block individually is confident.

Q: What do the diagnostic plots show?
A: Three diagnostic plots accompany the record. The Cα contact map visualizes the tertiary structure as a 2D adjacency matrix (8 Å cutoff, sequence-local contacts suppressed). The Ramachandran plot shows the distribution of backbone (φ, ψ) torsions, with points in the α and β basins reflecting secondary structure content. The PAE plot shows AlphaFold's inter-residue confidence as a color matrix.

Q: What is the amino-acid chain?
A: Primary structure: the covalent order of the twenty standard amino acids along the backbone. Two proteins with the same sequence will (almost always) fold to the same structure; two with 30% identity often share a fold but n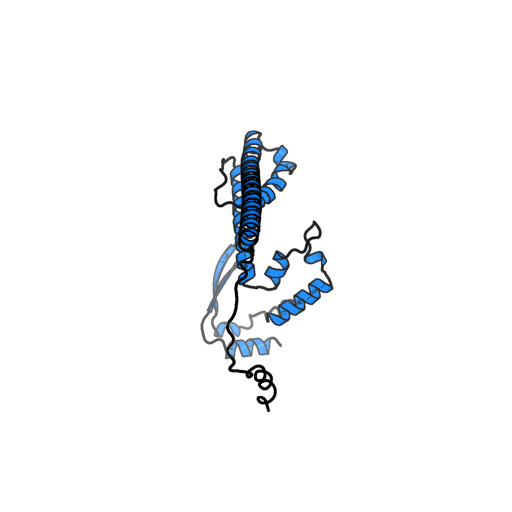ot the details.

Q: What do the rendered images show?
A: The six renders are orthographic views along the three Cartesian axes in both directions. Representation (cartoon, sticks, or surface) and color scheme (sequence-rainbow or by-chain) vary across proteins so the training set covers all the common visualization conventions.